Protein AF-A0A6A5UU86-F1 (afdb_monomer_lite)

Foldseek 3Di:
DLVVVVVVLPDLCLQALLVLLVLLPALWDWDDDPPDIDTLLVVLVVVVVCCVVCVVPLLSVLSNLLSSLSSNCSNVQDPDDCPPVNDQASQQEALLQLLQSRLLGDDPDNLSSRASCPNHHNDDCVPLPQHDDPVDQPFVNLVSVLCSLAHVPWDWGGDSVFPKIKIKFFKDWFWWWADKAPDPVPSQKIKTKTWGADLPDDPDPDGIWIWIFIFHRGSQHDDGGWIWMHTPRGPAIWTWDDDPPAIETNGGRTDGPDFTQTPVGGHHPVVVVVSHPDRDDIHTYMHHNPPSDDDDDDDD

InterPro domains:
  IPR052895 Heterokaryon Regulation/Transcriptional Modulator [PTHR24148] (4-256)

Secondary structure (DSSP, 8-state):
-HHHHHHHHTSGGGGBTTHHHHHHH-SS-EEEETTEEEEHHHHHHHHHHTHHHHTT-HHHHHHHHHHHHHHHGGGGS-S----TT-------B-HHHHHHHHTTSB-SSTTHHHHHHHTTB-S-GGGSS-S--TTS-HHHHHHHHHHHHS-TTSEEEE-TT-SEEEEEEEEEEEEEEEEEE--TTSTTEEEEEEEE---TT-SS---SEEEEEEEE--SSPP-TTPEEEEETT-SS-EEEEEETTEEEEEESSPPPSS-EEETTEEE-HHHHHHH-----EEEEEEEESS----------

Sequence (300 aa):
TQQAFLALLQRPWFRRIWILQEVAAARHVLIMCASKQIDGYVFCLGVDSLKNFYGARTDLQGMIRSVTYLIREAIFRPGYSMGSSGRSSLDICPLGELMDMYHAHEATKRHDKVYALLGMSSDDLSKAGLLPDYGVPWEELLQRLTKYLLSEEISVETWDDKEIAVIKSKGVILGKVSSVQSDMALDDRQGVDVIFTNIPGHPGDMGEWGAHWTLQVSAKSIRDGDIICLLQGASKPTIIRLSEDYFVIIMIGATTLEDMKTGSGYTKWSKVLQSVQSFTRDFILVWDWENPLEKWQSPG

Radius of gyration: 19.78 Å; chains: 1; bounding box: 54×49×60 Å

pLDDT: mean 83.31, std 15.32, range [25.75, 98.0]

Organism: NCBI:txid1447943

Structure (mmCIF, N/CA/C/O backbone):
data_AF-A0A6A5UU86-F1
#
_entry.id   AF-A0A6A5UU86-F1
#
loop_
_atom_site.group_PDB
_atom_site.id
_atom_site.type_symbol
_atom_site.label_atom_id
_atom_site.label_alt_id
_atom_site.label_comp_id
_atom_site.label_asym_id
_atom_site.label_entity_id
_atom_site.label_seq_id
_atom_site.pdbx_PDB_ins_code
_atom_site.Cartn_x
_atom_site.Cartn_y
_atom_site.Cartn_z
_atom_site.occupancy
_atom_site.B_iso_or_equiv
_atom_site.auth_seq_id
_atom_site.auth_comp_id
_atom_site.auth_asym_id
_atom_site.auth_atom_id
_atom_site.pdbx_PDB_model_num
ATOM 1 N N . THR A 1 1 ? 7.721 12.893 -28.504 1.00 70.62 1 THR A N 1
ATOM 2 C CA . THR A 1 1 ? 8.649 12.447 -27.435 1.00 70.62 1 THR A CA 1
ATOM 3 C C . THR A 1 1 ? 7.901 12.047 -26.172 1.00 70.62 1 THR A C 1
ATOM 5 O O . THR A 1 1 ? 8.041 10.906 -25.758 1.00 70.62 1 THR A O 1
ATOM 8 N N . GLN A 1 2 ? 7.033 12.897 -25.617 1.00 76.06 2 GLN A N 1
ATOM 9 C CA . GLN A 1 2 ? 6.232 12.588 -24.415 1.00 76.06 2 GLN A CA 1
ATOM 10 C C . GLN A 1 2 ? 5.307 11.371 -24.577 1.00 76.06 2 GLN A C 1
ATOM 12 O O . GLN A 1 2 ? 5.251 10.511 -23.707 1.00 76.06 2 GLN A O 1
ATOM 17 N N . GLN A 1 3 ? 4.650 11.234 -25.730 1.00 80.56 3 GLN A N 1
ATOM 18 C CA . GLN A 1 3 ? 3.768 10.096 -26.012 1.00 80.56 3 GLN A CA 1
ATOM 19 C C . GLN A 1 3 ? 4.511 8.747 -26.049 1.00 80.56 3 GLN A C 1
ATOM 21 O O . GLN A 1 3 ? 3.969 7.730 -25.629 1.00 80.56 3 GLN A O 1
ATOM 26 N N . ALA A 1 4 ? 5.776 8.739 -26.485 1.00 84.81 4 ALA A N 1
ATOM 27 C CA . ALA A 1 4 ? 6.614 7.540 -26.463 1.00 84.81 4 ALA A CA 1
ATOM 28 C C . ALA A 1 4 ? 7.034 7.163 -25.033 1.00 84.81 4 ALA A C 1
ATOM 30 O O . ALA A 1 4 ? 7.095 5.983 -24.701 1.00 84.81 4 ALA A O 1
ATOM 31 N N . PHE A 1 5 ? 7.274 8.159 -24.175 1.00 83.25 5 PHE A N 1
ATOM 32 C CA . PHE A 1 5 ? 7.538 7.936 -22.756 1.00 83.25 5 PHE A CA 1
ATOM 33 C C . PHE A 1 5 ? 6.306 7.380 -22.030 1.00 83.25 5 PHE A C 1
ATOM 35 O O . PHE A 1 5 ? 6.408 6.391 -21.315 1.00 83.25 5 PHE A O 1
ATOM 42 N N . LEU A 1 6 ? 5.118 7.932 -22.296 1.00 83.50 6 LEU A N 1
ATOM 43 C CA . LEU A 1 6 ? 3.857 7.376 -21.794 1.00 83.50 6 LEU A CA 1
ATOM 44 C C . LEU A 1 6 ? 3.658 5.919 -22.233 1.00 83.50 6 LEU A C 1
ATOM 46 O O . LEU A 1 6 ? 3.287 5.079 -21.419 1.00 83.50 6 LEU A O 1
ATOM 50 N N . ALA A 1 7 ? 3.947 5.604 -23.498 1.00 88.19 7 ALA A N 1
ATOM 51 C CA . ALA A 1 7 ? 3.870 4.236 -24.006 1.00 88.19 7 ALA A CA 1
ATOM 52 C C . ALA A 1 7 ? 4.882 3.292 -23.330 1.00 88.19 7 ALA A C 1
ATOM 54 O O . ALA A 1 7 ? 4.599 2.106 -23.173 1.00 88.19 7 ALA A O 1
ATOM 55 N N . LEU A 1 8 ? 6.049 3.799 -22.913 1.00 89.25 8 LEU A N 1
ATOM 56 C CA . LEU A 1 8 ? 7.017 3.040 -22.120 1.00 89.25 8 LEU A CA 1
ATOM 57 C C . LEU A 1 8 ? 6.459 2.722 -20.725 1.00 89.25 8 LEU A C 1
ATOM 59 O O . LEU A 1 8 ? 6.459 1.556 -20.345 1.00 89.25 8 LEU A O 1
ATOM 63 N N . LEU A 1 9 ? 5.935 3.724 -20.008 1.00 87.88 9 LEU A N 1
ATOM 64 C CA . LEU A 1 9 ? 5.354 3.554 -18.665 1.00 87.88 9 LEU A CA 1
ATOM 65 C C . LEU A 1 9 ? 4.123 2.637 -18.651 1.00 87.88 9 LEU A C 1
ATOM 67 O O . LEU A 1 9 ? 3.828 1.995 -17.652 1.00 87.88 9 LEU A O 1
ATOM 71 N N . GLN A 1 10 ? 3.406 2.540 -19.770 1.00 88.06 10 GLN A N 1
ATOM 72 C CA . GLN A 1 10 ? 2.251 1.651 -19.916 1.00 88.06 10 GLN A CA 1
ATOM 73 C C . GLN A 1 10 ? 2.622 0.191 -20.203 1.00 88.06 10 GLN A C 1
ATOM 75 O O . GLN A 1 10 ? 1.728 -0.647 -20.326 1.00 88.06 10 GLN A O 1
ATOM 80 N N . ARG A 1 11 ? 3.911 -0.140 -20.340 1.00 90.75 11 ARG A N 1
ATOM 81 C CA . ARG A 1 11 ? 4.316 -1.523 -20.595 1.00 90.75 11 ARG A CA 1
ATOM 82 C C . ARG A 1 11 ? 3.977 -2.425 -19.404 1.00 90.75 11 ARG A C 1
ATOM 84 O O . ARG A 1 11 ? 4.167 -2.003 -18.265 1.00 90.75 11 ARG A O 1
ATOM 91 N N . PRO A 1 12 ? 3.615 -3.700 -19.652 1.00 91.44 12 PRO A N 1
ATOM 92 C CA . PRO A 1 12 ? 3.284 -4.655 -18.593 1.00 91.44 12 PRO A CA 1
ATOM 93 C C . PRO A 1 12 ? 4.366 -4.815 -17.524 1.00 91.44 12 PRO A C 1
ATOM 95 O O . PRO A 1 12 ? 4.050 -5.151 -16.392 1.00 91.44 12 PRO A O 1
ATOM 98 N N . TRP A 1 13 ? 5.638 -4.563 -17.859 1.00 92.31 13 TRP A N 1
ATOM 99 C CA . TRP A 1 13 ? 6.734 -4.634 -16.893 1.00 92.31 13 TRP A CA 1
ATOM 100 C C . TRP A 1 13 ? 6.455 -3.789 -15.643 1.00 92.31 13 TRP A C 1
ATOM 102 O O . TRP A 1 13 ? 6.545 -4.327 -14.552 1.00 92.31 13 TRP A O 1
ATOM 112 N N . PHE A 1 14 ? 5.990 -2.541 -15.787 1.00 90.88 14 PHE A N 1
ATOM 113 C CA . PHE A 1 14 ? 5.697 -1.653 -14.650 1.00 90.88 14 PHE A CA 1
ATOM 114 C C . PHE A 1 14 ? 4.507 -2.095 -13.794 1.00 90.88 14 PHE A C 1
ATOM 116 O O . PHE A 1 14 ? 4.298 -1.546 -12.721 1.00 90.88 14 PHE A O 1
ATOM 123 N N . ARG A 1 15 ? 3.707 -3.054 -14.270 1.00 90.94 15 ARG A N 1
ATOM 124 C CA . ARG A 1 15 ? 2.475 -3.471 -13.599 1.00 90.94 15 ARG A CA 1
ATOM 125 C C . ARG A 1 15 ? 2.617 -4.767 -12.831 1.00 90.94 15 ARG A C 1
ATOM 127 O O . ARG A 1 15 ? 1.749 -5.076 -12.033 1.00 90.94 15 ARG A O 1
ATOM 134 N N . ARG A 1 16 ? 3.650 -5.564 -13.092 1.00 93.19 16 ARG A N 1
ATOM 135 C CA . ARG A 1 16 ? 3.744 -6.932 -12.570 1.00 93.19 16 ARG A CA 1
ATOM 136 C C . ARG A 1 16 ? 4.228 -6.935 -11.126 1.00 93.19 16 ARG A C 1
ATOM 138 O O . ARG A 1 16 ? 5.308 -6.435 -10.847 1.00 93.19 16 ARG A O 1
ATOM 145 N N . ILE A 1 17 ? 3.505 -7.606 -10.234 1.00 94.88 17 ILE A N 1
ATOM 146 C CA . ILE A 1 17 ? 3.900 -7.714 -8.818 1.00 94.88 17 ILE A CA 1
ATOM 147 C C . ILE A 1 17 ? 5.301 -8.338 -8.653 1.00 94.88 17 ILE A C 1
ATOM 149 O O . ILE A 1 17 ? 6.100 -7.897 -7.833 1.00 94.88 17 ILE A O 1
ATOM 153 N N . TRP A 1 18 ? 5.652 -9.317 -9.496 1.00 93.69 18 TRP A N 1
ATOM 154 C CA . TRP A 1 18 ? 6.933 -10.024 -9.409 1.00 93.69 18 TRP A CA 1
ATOM 155 C C . TRP A 1 18 ? 8.151 -9.158 -9.733 1.00 93.69 18 TRP A C 1
ATOM 157 O O . TRP A 1 18 ? 9.234 -9.454 -9.231 1.00 93.69 18 TRP A O 1
ATOM 167 N N . ILE A 1 19 ? 7.997 -8.069 -10.501 1.00 92.75 19 ILE A N 1
ATOM 168 C CA . ILE A 1 19 ? 9.153 -7.203 -10.773 1.00 92.75 19 ILE A CA 1
ATOM 169 C C . ILE A 1 19 ? 9.597 -6.442 -9.526 1.00 92.75 19 ILE A C 1
ATOM 171 O O . ILE A 1 19 ? 10.733 -5.984 -9.467 1.00 92.75 19 ILE A O 1
ATOM 175 N N . LEU A 1 20 ? 8.737 -6.329 -8.509 1.00 94.00 20 LEU A N 1
ATOM 176 C CA . LEU A 1 20 ? 9.030 -5.551 -7.313 1.00 94.00 20 LEU A CA 1
ATOM 177 C C . LEU A 1 20 ? 10.189 -6.173 -6.541 1.00 94.00 20 LEU A C 1
ATOM 179 O O . LEU A 1 20 ? 11.090 -5.450 -6.140 1.00 94.00 20 LEU A O 1
ATOM 183 N N . GLN A 1 21 ? 10.237 -7.504 -6.427 1.00 91.75 21 GLN A N 1
ATOM 184 C CA . GLN A 1 21 ? 11.366 -8.199 -5.803 1.00 91.75 21 GLN A CA 1
ATOM 185 C C . GLN A 1 21 ? 12.653 -8.055 -6.614 1.00 91.75 21 GLN A C 1
ATOM 187 O O . GLN A 1 21 ? 13.717 -7.845 -6.036 1.00 91.75 21 GLN A O 1
ATOM 192 N N . GLU A 1 22 ? 12.564 -8.145 -7.945 1.00 91.12 22 GLU A N 1
ATOM 193 C CA . GLU A 1 22 ? 13.720 -7.985 -8.834 1.00 91.12 22 GLU A CA 1
ATOM 194 C C . GLU A 1 22 ? 14.342 -6.596 -8.657 1.00 91.12 22 GLU A C 1
ATOM 196 O O . GLU A 1 22 ? 15.550 -6.464 -8.449 1.00 91.12 22 GLU A O 1
ATOM 201 N N . VAL A 1 23 ? 13.500 -5.560 -8.676 1.00 92.69 23 VAL A N 1
ATOM 202 C CA . VAL A 1 23 ? 13.930 -4.178 -8.476 1.00 92.69 23 VAL A CA 1
ATOM 203 C C . VAL A 1 23 ? 14.389 -3.965 -7.041 1.00 92.69 23 VAL A C 1
ATOM 205 O O . VAL A 1 23 ? 15.410 -3.316 -6.862 1.00 92.69 23 VAL A O 1
ATOM 208 N N . ALA A 1 24 ? 13.707 -4.520 -6.034 1.00 91.00 24 ALA A N 1
ATOM 209 C CA . ALA A 1 24 ? 14.040 -4.372 -4.616 1.00 91.00 24 ALA A CA 1
ATOM 210 C C . ALA A 1 24 ? 15.349 -5.066 -4.211 1.00 91.00 24 ALA A C 1
ATOM 212 O O . ALA A 1 24 ? 16.040 -4.604 -3.309 1.00 91.00 24 ALA A O 1
ATOM 213 N N . ALA A 1 25 ? 15.719 -6.160 -4.875 1.00 89.44 25 ALA A N 1
ATOM 214 C CA . ALA A 1 25 ? 16.983 -6.849 -4.631 1.00 89.44 25 ALA A CA 1
ATOM 215 C C . ALA A 1 25 ? 18.166 -6.202 -5.375 1.00 89.44 25 ALA A C 1
ATOM 217 O O . ALA A 1 25 ? 19.325 -6.393 -4.998 1.00 89.44 25 ALA A O 1
ATOM 218 N N . ALA A 1 26 ? 17.902 -5.445 -6.444 1.00 90.88 26 ALA A N 1
ATOM 219 C CA . ALA A 1 26 ? 18.944 -4.856 -7.274 1.00 90.88 26 ALA A CA 1
ATOM 220 C C . ALA A 1 26 ? 19.686 -3.721 -6.552 1.00 90.88 26 ALA A C 1
ATOM 222 O O . ALA A 1 26 ? 19.085 -2.865 -5.917 1.00 90.88 26 ALA A O 1
ATOM 223 N N . ARG A 1 27 ? 21.010 -3.656 -6.701 1.00 89.19 27 ARG A N 1
ATOM 224 C CA . ARG A 1 27 ? 21.824 -2.513 -6.226 1.00 89.19 27 ARG A CA 1
ATOM 225 C C . ARG A 1 27 ? 22.060 -1.457 -7.301 1.00 89.19 27 ARG A C 1
ATOM 227 O O . ARG A 1 27 ? 22.492 -0.345 -7.028 1.00 89.19 27 ARG A O 1
ATOM 234 N N . HIS A 1 28 ? 21.810 -1.836 -8.547 1.00 90.94 28 HIS A N 1
ATOM 235 C CA . HIS A 1 28 ? 21.896 -0.968 -9.705 1.00 90.94 28 HIS A CA 1
ATOM 236 C C . HIS A 1 28 ? 20.805 -1.383 -10.681 1.00 90.94 28 HIS A C 1
ATOM 238 O O . HIS A 1 28 ? 20.686 -2.563 -11.010 1.00 90.94 28 HIS A O 1
ATOM 244 N N . VAL A 1 29 ? 19.988 -0.421 -11.099 1.00 93.69 29 VAL A N 1
ATOM 245 C CA . VAL A 1 29 ? 18.870 -0.651 -12.013 1.00 93.69 29 VAL A CA 1
ATOM 246 C C . VAL A 1 29 ? 19.176 0.053 -13.325 1.00 93.69 29 VAL A C 1
ATOM 248 O O . VAL A 1 29 ? 19.472 1.246 -13.346 1.00 93.69 29 VAL A O 1
ATOM 251 N N . LEU A 1 30 ? 19.072 -0.683 -14.428 1.00 94.31 30 LEU A N 1
ATOM 252 C CA . LEU A 1 30 ? 19.171 -0.152 -15.782 1.00 94.31 30 LEU A CA 1
ATOM 253 C C . LEU A 1 30 ? 17.832 -0.337 -16.486 1.00 94.31 30 LEU A C 1
ATOM 255 O O . LEU A 1 30 ? 17.333 -1.456 -16.604 1.00 94.31 30 LEU A O 1
ATOM 259 N N . ILE A 1 31 ? 17.267 0.755 -16.992 1.00 92.94 31 ILE A N 1
ATOM 260 C CA . ILE A 1 31 ? 16.052 0.702 -17.801 1.00 92.94 31 ILE A CA 1
ATOM 261 C C . ILE A 1 31 ? 16.457 0.551 -19.263 1.00 92.94 31 ILE A C 1
ATOM 263 O O . ILE A 1 31 ? 17.102 1.423 -19.851 1.00 92.94 31 ILE A O 1
ATOM 267 N N . MET A 1 32 ? 16.061 -0.574 -19.851 1.00 92.06 32 MET A N 1
ATOM 268 C CA . MET A 1 32 ? 16.380 -0.946 -21.225 1.00 92.06 32 MET A CA 1
ATOM 269 C C . MET A 1 32 ? 15.127 -0.880 -22.100 1.00 92.06 32 MET A C 1
ATOM 271 O O . MET A 1 32 ? 14.086 -1.446 -21.766 1.00 92.06 32 MET A O 1
ATOM 275 N N . CYS A 1 33 ? 15.227 -0.240 -23.264 1.00 89.56 33 CYS A N 1
ATOM 276 C CA . CYS A 1 33 ? 14.196 -0.289 -24.297 1.00 89.56 33 CYS A CA 1
ATOM 277 C C . CYS A 1 33 ? 14.856 -0.467 -25.668 1.00 89.56 33 CYS A C 1
ATOM 279 O O . CYS A 1 33 ? 15.444 0.467 -26.219 1.00 89.56 33 CYS A O 1
ATOM 281 N N . ALA A 1 34 ? 14.760 -1.683 -26.215 1.00 88.44 34 ALA A N 1
ATOM 282 C CA . ALA A 1 34 ? 15.495 -2.097 -27.411 1.00 88.44 34 ALA A CA 1
ATOM 283 C C . ALA A 1 34 ? 17.011 -1.847 -27.253 1.00 88.44 34 ALA A C 1
ATOM 285 O O . ALA A 1 34 ? 17.614 -2.361 -26.318 1.00 88.44 34 ALA A O 1
ATOM 286 N N . SER A 1 35 ? 17.630 -1.061 -28.138 1.00 91.50 35 SER A N 1
ATOM 287 C CA . SER A 1 35 ? 19.068 -0.746 -28.101 1.00 91.50 35 SER A CA 1
ATOM 288 C C . SER A 1 35 ? 19.434 0.436 -27.196 1.00 91.50 35 SER A C 1
ATOM 290 O O . SER A 1 35 ? 20.586 0.872 -27.190 1.00 91.50 35 SER A O 1
ATOM 292 N N . LYS A 1 36 ? 18.466 1.010 -26.473 1.00 91.75 36 LYS A N 1
ATOM 293 C CA . LYS A 1 36 ? 18.675 2.163 -25.593 1.00 91.75 36 LYS A CA 1
ATOM 294 C C . LYS A 1 36 ? 18.678 1.729 -24.135 1.00 91.75 36 LYS A C 1
ATOM 296 O O . LYS A 1 36 ? 17.861 0.904 -23.734 1.00 91.75 36 LYS A O 1
ATOM 301 N N . GLN A 1 37 ? 19.570 2.346 -23.369 1.00 94.44 37 GLN A N 1
ATOM 302 C CA . GLN A 1 37 ? 19.732 2.133 -21.939 1.00 94.44 37 GLN A CA 1
ATOM 303 C C . GLN A 1 37 ? 19.783 3.471 -21.215 1.00 94.44 37 GLN A C 1
ATOM 305 O O . GLN A 1 37 ? 20.341 4.438 -21.741 1.00 94.44 37 GLN A O 1
ATOM 310 N N . ILE A 1 38 ? 19.216 3.518 -20.018 1.00 94.56 38 ILE A N 1
ATOM 311 C CA . ILE A 1 38 ? 19.302 4.665 -19.122 1.00 94.56 38 ILE A CA 1
ATOM 312 C C . ILE A 1 38 ? 19.450 4.163 -17.687 1.00 94.56 38 ILE A C 1
ATOM 314 O O . ILE A 1 38 ? 18.886 3.131 -17.318 1.00 94.56 38 ILE A O 1
ATOM 318 N N . ASP A 1 39 ? 20.239 4.882 -16.896 1.00 94.56 39 ASP A N 1
ATOM 319 C CA . ASP A 1 39 ? 20.361 4.627 -15.466 1.00 94.56 39 ASP A CA 1
ATOM 320 C C . ASP A 1 39 ? 19.007 4.811 -14.765 1.00 94.56 39 ASP A C 1
ATOM 322 O O . ASP A 1 39 ? 18.251 5.729 -15.096 1.00 94.56 39 ASP A O 1
ATOM 326 N N . GLY A 1 40 ? 18.691 3.925 -13.821 1.00 92.94 40 GLY A N 1
ATOM 327 C CA . GLY A 1 40 ? 17.412 3.915 -13.120 1.00 92.94 40 GLY A CA 1
ATOM 328 C C . GLY A 1 40 ? 17.128 5.219 -12.381 1.00 92.94 40 GLY A C 1
ATOM 329 O O . GLY A 1 40 ? 16.017 5.734 -12.473 1.00 92.94 40 GLY A O 1
ATOM 330 N N . TYR A 1 41 ? 18.128 5.816 -11.729 1.00 90.62 41 TYR A N 1
ATOM 331 C CA . TYR A 1 41 ? 17.936 7.081 -11.023 1.00 90.62 41 TYR A CA 1
ATOM 332 C C . TYR A 1 41 ? 17.633 8.219 -12.006 1.00 90.62 41 TYR A C 1
ATOM 334 O O . TYR A 1 41 ? 16.696 8.9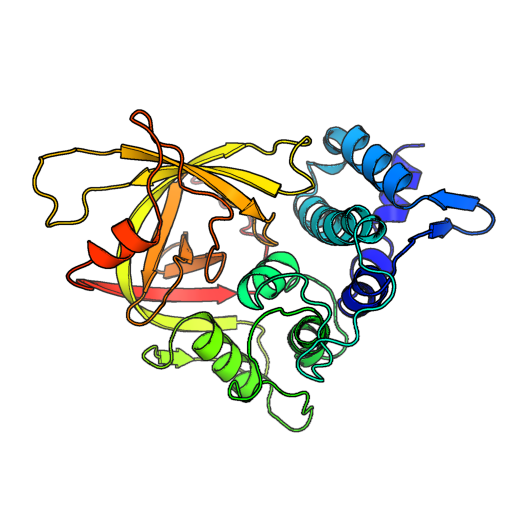94 -11.811 1.00 90.62 41 TYR A O 1
ATOM 342 N N . VAL A 1 42 ? 18.365 8.275 -13.124 1.00 91.69 42 VAL A N 1
ATOM 343 C CA . VAL A 1 42 ? 18.122 9.258 -14.196 1.00 91.69 42 VAL A CA 1
ATOM 344 C C . VAL A 1 42 ? 16.739 9.062 -14.826 1.00 91.69 42 VAL A C 1
ATOM 346 O O . VAL A 1 42 ? 16.053 10.040 -15.129 1.00 91.69 42 VAL A O 1
ATOM 349 N N . PHE A 1 43 ? 16.299 7.814 -14.998 1.00 91.69 43 PHE A N 1
ATOM 350 C CA . PHE A 1 43 ? 14.943 7.506 -15.441 1.00 91.69 43 PHE A CA 1
ATOM 351 C C . PHE A 1 43 ? 13.893 8.078 -14.480 1.00 91.69 43 PHE A C 1
ATOM 353 O O . PHE A 1 43 ? 12.969 8.750 -14.942 1.00 91.69 43 PHE A O 1
ATOM 360 N N . CYS A 1 44 ? 14.063 7.889 -13.168 1.00 90.06 44 CYS A N 1
ATOM 361 C CA . CYS A 1 44 ? 13.153 8.426 -12.157 1.00 90.06 44 CYS A CA 1
ATOM 362 C C . CYS A 1 44 ? 13.077 9.966 -12.193 1.00 90.06 44 CYS A C 1
ATOM 364 O O . CYS A 1 44 ? 11.980 10.519 -12.196 1.00 90.06 44 CYS A O 1
ATOM 366 N N . LEU A 1 45 ? 14.203 10.675 -12.356 1.00 88.00 45 LEU A N 1
ATOM 367 C CA . LEU A 1 45 ? 14.194 12.140 -12.543 1.00 88.00 45 LEU A CA 1
ATOM 368 C C . LEU A 1 45 ? 13.389 12.576 -13.785 1.00 88.00 45 LEU A C 1
ATOM 370 O O . LEU A 1 45 ? 12.710 13.610 -13.790 1.00 88.00 45 LEU A O 1
ATOM 374 N N . GLY A 1 46 ? 13.452 11.781 -14.858 1.00 88.25 46 GLY A N 1
ATOM 375 C CA . GLY A 1 46 ? 12.649 11.991 -16.062 1.00 88.25 46 GLY A CA 1
ATOM 376 C C . GLY A 1 46 ? 11.150 11.775 -15.827 1.00 88.25 46 GLY A C 1
ATOM 377 O O . GLY A 1 46 ? 10.335 12.550 -16.335 1.00 88.25 46 GLY A O 1
ATOM 378 N N . VAL A 1 47 ? 10.786 10.758 -15.035 1.00 86.50 47 VAL A N 1
ATOM 379 C CA . VAL A 1 47 ? 9.401 10.498 -14.602 1.00 86.50 47 VAL A CA 1
ATOM 380 C C . VAL A 1 47 ? 8.842 11.691 -13.822 1.00 86.50 47 VAL A C 1
ATOM 382 O O . VAL A 1 47 ? 7.729 12.131 -14.119 1.00 86.50 47 VAL A O 1
ATOM 385 N N . ASP A 1 48 ? 9.599 12.265 -12.887 1.00 82.19 48 ASP A N 1
ATOM 386 C CA . ASP A 1 48 ? 9.145 13.421 -12.095 1.00 82.19 48 ASP A CA 1
ATOM 387 C C . ASP A 1 48 ? 8.877 14.641 -12.974 1.00 82.19 48 ASP A C 1
ATOM 389 O O . ASP A 1 48 ? 7.829 15.285 -12.887 1.00 82.19 48 ASP A O 1
ATOM 393 N N . SER A 1 49 ? 9.805 14.917 -13.894 1.00 83.00 49 SER A N 1
ATOM 394 C CA . SER A 1 49 ? 9.732 16.055 -14.816 1.00 83.00 49 SER A CA 1
ATOM 395 C C . SER A 1 49 ? 8.497 16.007 -15.725 1.00 83.00 49 SER A C 1
ATOM 397 O O . SER A 1 49 ? 8.058 17.031 -16.249 1.00 83.00 49 SER A O 1
ATOM 399 N N . LEU A 1 50 ? 7.918 14.819 -15.922 1.00 79.62 50 LEU A N 1
ATOM 400 C CA . LEU A 1 50 ? 6.753 14.593 -16.776 1.00 79.62 50 LEU A CA 1
ATOM 401 C C . LEU A 1 50 ? 5.451 14.393 -15.994 1.00 79.62 50 LEU A C 1
ATOM 403 O O . LEU A 1 50 ? 4.420 14.132 -16.615 1.00 79.62 50 LEU A O 1
ATOM 407 N N . LYS A 1 51 ? 5.450 14.569 -14.667 1.00 75.56 51 LYS A N 1
ATOM 408 C CA . LYS A 1 51 ? 4.272 14.370 -13.807 1.00 75.56 51 LYS A CA 1
ATOM 409 C C . LYS A 1 51 ? 3.030 15.109 -14.294 1.00 75.56 51 LYS A C 1
ATOM 411 O O . LYS A 1 51 ? 1.957 14.519 -14.363 1.00 75.56 51 LYS A O 1
ATOM 416 N N . ASN A 1 52 ? 3.172 16.362 -14.722 1.00 73.69 52 ASN A N 1
ATOM 417 C CA . ASN A 1 52 ? 2.044 17.157 -15.221 1.00 73.69 52 ASN A CA 1
ATOM 418 C C . ASN A 1 52 ? 1.414 16.578 -16.505 1.00 73.69 52 ASN A C 1
ATOM 420 O O . ASN A 1 52 ? 0.260 16.869 -16.800 1.00 73.69 52 ASN A O 1
ATOM 424 N N . PHE A 1 53 ? 2.140 15.739 -17.254 1.00 72.44 53 PHE A N 1
ATOM 425 C CA . PHE A 1 53 ? 1.656 15.114 -18.489 1.00 72.44 53 PHE A CA 1
ATOM 426 C C . PHE A 1 53 ? 0.894 13.806 -18.259 1.00 72.44 53 PHE A C 1
ATOM 428 O O . PHE A 1 53 ? 0.001 13.494 -19.044 1.00 72.44 53 PHE A O 1
ATOM 435 N N . TYR A 1 54 ? 1.221 13.040 -17.214 1.00 67.94 54 TYR A N 1
ATOM 436 C CA . TYR A 1 54 ? 0.493 11.810 -16.868 1.00 67.94 54 TYR A CA 1
ATOM 437 C C . TYR A 1 54 ? -0.367 11.933 -15.609 1.00 67.94 54 TYR A C 1
ATOM 439 O O . TYR A 1 54 ? -1.085 10.995 -15.294 1.00 67.94 54 TYR A O 1
ATOM 447 N N . GLY A 1 55 ? -0.359 13.073 -14.916 1.00 63.75 55 GLY A N 1
ATOM 448 C CA . GLY A 1 55 ? -1.100 13.275 -13.666 1.00 63.75 55 GLY A CA 1
ATOM 449 C C . GLY A 1 55 ? -2.622 13.159 -13.796 1.00 63.75 55 GLY A C 1
ATOM 450 O O . GLY A 1 55 ? -3.295 12.870 -12.815 1.00 63.75 55 GLY A O 1
ATOM 451 N N . ALA A 1 56 ? -3.179 13.298 -15.006 1.00 65.12 56 ALA A N 1
ATOM 452 C CA . ALA A 1 56 ? -4.592 13.000 -15.268 1.00 65.12 56 ALA A CA 1
ATOM 453 C C . ALA A 1 56 ? -4.926 11.494 -15.156 1.00 65.12 56 ALA A C 1
ATOM 455 O O . ALA A 1 56 ? -6.094 11.121 -15.085 1.00 65.12 56 ALA A O 1
ATOM 456 N N . ARG A 1 57 ? -3.905 10.627 -15.159 1.00 71.56 57 ARG A N 1
ATOM 457 C CA . ARG A 1 57 ? -3.981 9.167 -15.021 1.00 71.56 57 ARG A CA 1
ATOM 458 C C . ARG A 1 57 ? -3.481 8.782 -13.630 1.00 71.56 57 ARG A C 1
ATOM 460 O O . ARG A 1 57 ? -2.336 8.364 -13.459 1.00 71.56 57 ARG A O 1
ATOM 467 N N . THR A 1 58 ? -4.335 8.982 -12.632 1.00 67.94 58 THR A N 1
ATOM 468 C CA . THR A 1 58 ? -4.031 8.706 -11.218 1.00 67.94 58 THR A CA 1
ATOM 469 C C . THR A 1 58 ? -3.652 7.241 -10.974 1.00 67.94 58 THR A C 1
ATOM 471 O O . THR A 1 58 ? -2.775 6.972 -10.156 1.00 67.94 58 THR A O 1
ATOM 474 N N . ASP A 1 59 ? -4.228 6.317 -11.753 1.00 68.06 59 ASP A N 1
ATOM 475 C CA . ASP A 1 59 ? -3.899 4.886 -11.792 1.00 68.06 59 ASP A CA 1
ATOM 476 C C . ASP A 1 59 ? -2.425 4.639 -12.137 1.00 68.06 59 ASP A C 1
ATOM 478 O O . ASP A 1 59 ? -1.697 3.944 -11.428 1.00 68.06 59 ASP A O 1
ATOM 482 N N . LEU A 1 60 ? -1.968 5.260 -13.225 1.00 75.50 60 LEU A N 1
ATOM 483 C CA . LEU A 1 60 ? -0.604 5.116 -13.706 1.00 75.50 60 LEU A CA 1
ATOM 484 C C . LEU A 1 60 ? 0.368 5.839 -12.775 1.00 75.50 60 LEU A C 1
ATOM 486 O O . LEU A 1 60 ? 1.476 5.368 -12.554 1.00 75.50 60 LEU A O 1
ATOM 490 N N . GLN A 1 61 ? -0.040 6.974 -12.211 1.00 77.00 61 GLN A N 1
ATOM 491 C CA . GLN A 1 61 ? 0.806 7.754 -11.321 1.00 77.00 61 GLN A CA 1
ATOM 492 C C . GLN A 1 61 ? 1.171 6.991 -10.041 1.00 77.00 61 GLN A C 1
ATOM 494 O O . GLN A 1 61 ? 2.345 6.989 -9.681 1.00 77.00 61 GLN A O 1
ATOM 499 N N . GLY A 1 62 ? 0.204 6.357 -9.366 1.00 76.31 62 GLY A N 1
ATOM 500 C CA . GLY A 1 62 ? 0.467 5.577 -8.150 1.00 76.31 62 GLY A CA 1
ATOM 501 C C . GLY A 1 62 ? 1.398 4.395 -8.422 1.00 76.31 62 GLY A C 1
ATOM 502 O O . GLY A 1 62 ? 2.436 4.260 -7.782 1.00 76.31 62 GLY A O 1
ATOM 503 N N . MET A 1 63 ? 1.081 3.617 -9.459 1.00 82.00 63 MET A N 1
ATOM 504 C CA . MET A 1 63 ? 1.863 2.450 -9.877 1.00 82.00 63 MET A CA 1
ATOM 505 C C . MET A 1 63 ? 3.296 2.799 -10.300 1.00 82.00 63 MET A C 1
ATOM 507 O O . MET A 1 63 ? 4.245 2.105 -9.949 1.00 82.00 63 MET A O 1
ATOM 511 N N . ILE A 1 64 ? 3.490 3.883 -11.057 1.00 84.75 64 ILE A N 1
ATOM 512 C CA . ILE A 1 64 ? 4.841 4.289 -11.455 1.00 84.75 64 ILE A CA 1
ATOM 513 C C . ILE A 1 64 ? 5.633 4.784 -10.246 1.00 84.75 64 ILE A C 1
ATOM 515 O O . ILE A 1 64 ? 6.790 4.400 -10.109 1.00 84.75 64 ILE A O 1
ATOM 519 N N . ARG A 1 65 ? 5.013 5.565 -9.354 1.00 83.31 65 ARG A N 1
ATOM 520 C CA . ARG A 1 65 ? 5.666 6.068 -8.136 1.00 83.31 65 ARG A CA 1
ATOM 521 C C . ARG A 1 65 ? 6.132 4.954 -7.210 1.00 83.31 65 ARG A C 1
ATOM 523 O O . ARG A 1 65 ? 7.244 5.005 -6.698 1.00 83.31 65 ARG A O 1
ATOM 530 N N . SER A 1 66 ? 5.314 3.920 -7.035 1.00 85.56 66 SER A N 1
ATOM 531 C CA . SER A 1 66 ? 5.688 2.779 -6.203 1.00 85.56 66 SER A CA 1
ATOM 532 C C . SER A 1 66 ? 6.892 2.021 -6.786 1.00 85.56 66 SER A C 1
ATOM 534 O O . SER A 1 66 ? 7.757 1.561 -6.048 1.00 85.56 66 SER A O 1
ATOM 536 N N . VAL A 1 67 ? 7.012 1.927 -8.118 1.00 89.69 67 VAL A N 1
ATOM 537 C CA . VAL A 1 67 ? 8.198 1.326 -8.756 1.00 89.69 67 VAL A CA 1
ATOM 538 C C . VAL A 1 67 ? 9.414 2.254 -8.674 1.00 89.69 67 VAL A C 1
ATOM 540 O O . VAL A 1 67 ? 10.515 1.779 -8.394 1.00 89.69 67 VAL A O 1
ATOM 543 N N . THR A 1 68 ? 9.254 3.565 -8.897 1.00 89.56 68 THR A N 1
ATOM 544 C CA . THR A 1 68 ? 10.377 4.516 -8.822 1.00 89.56 68 THR A CA 1
ATOM 545 C C . THR A 1 68 ? 10.962 4.605 -7.420 1.00 89.56 68 THR A C 1
ATOM 547 O O . THR A 1 68 ? 12.186 4.667 -7.319 1.00 89.56 68 THR A O 1
ATOM 550 N N . TYR A 1 69 ? 10.139 4.476 -6.374 1.00 88.88 69 TYR A N 1
ATOM 551 C CA . TYR A 1 69 ? 10.590 4.347 -4.987 1.00 88.88 69 TYR A CA 1
ATOM 552 C C . TYR A 1 69 ? 11.642 3.232 -4.835 1.00 88.88 69 TYR A C 1
ATOM 554 O O . TYR A 1 69 ? 12.763 3.471 -4.386 1.00 88.88 69 TYR A O 1
ATOM 562 N N . LEU A 1 70 ? 11.354 2.018 -5.325 1.00 91.38 70 LEU A N 1
ATOM 563 C CA . LEU A 1 70 ? 12.314 0.907 -5.258 1.00 91.38 70 LEU A CA 1
ATOM 564 C C . LEU A 1 70 ? 13.569 1.147 -6.105 1.00 91.38 70 LEU A C 1
ATOM 566 O O . LEU A 1 70 ? 14.642 0.655 -5.755 1.00 91.38 70 LEU A O 1
ATOM 570 N N . ILE A 1 71 ? 13.454 1.853 -7.231 1.00 92.19 71 ILE A N 1
ATOM 571 C CA . ILE A 1 71 ? 14.600 2.157 -8.096 1.00 92.19 71 ILE A CA 1
ATOM 572 C C . ILE A 1 71 ? 15.541 3.158 -7.419 1.00 92.19 71 ILE A C 1
ATOM 574 O O . ILE A 1 71 ? 16.757 2.976 -7.480 1.00 92.19 71 ILE A O 1
ATOM 578 N N . ARG A 1 72 ? 15.001 4.202 -6.779 1.00 89.25 72 ARG A N 1
ATOM 579 C CA . ARG A 1 72 ? 15.794 5.246 -6.111 1.00 89.25 72 ARG A CA 1
ATOM 580 C C . ARG A 1 72 ? 16.592 4.689 -4.945 1.00 89.25 72 ARG A C 1
ATOM 582 O O . ARG A 1 72 ? 17.783 4.966 -4.843 1.00 89.25 72 ARG A O 1
ATOM 589 N N . GLU A 1 73 ? 15.976 3.808 -4.169 1.00 84.94 73 GLU A N 1
ATOM 590 C CA . GLU A 1 73 ? 16.619 3.195 -3.009 1.00 84.94 73 GLU A CA 1
ATOM 591 C C . GLU A 1 73 ? 17.709 2.175 -3.377 1.00 84.94 73 GLU A C 1
ATOM 593 O O . GLU A 1 73 ? 18.516 1.795 -2.529 1.00 84.94 73 GLU A O 1
ATOM 598 N N . ALA A 1 74 ? 17.796 1.743 -4.642 1.00 86.69 74 ALA A N 1
ATOM 599 C CA . ALA A 1 74 ? 18.750 0.722 -5.074 1.00 86.69 74 ALA A CA 1
ATOM 600 C C . ALA A 1 74 ? 20.213 1.079 -4.757 1.00 86.69 74 ALA A C 1
ATOM 602 O O . ALA A 1 74 ? 20.977 0.212 -4.326 1.00 86.69 74 ALA A O 1
ATOM 603 N N . ILE A 1 75 ? 20.598 2.351 -4.915 1.00 82.12 75 ILE A N 1
ATOM 604 C CA . ILE A 1 75 ? 21.981 2.814 -4.702 1.00 82.12 75 ILE A CA 1
ATOM 605 C C . ILE A 1 75 ? 22.410 2.778 -3.230 1.00 82.12 75 ILE A C 1
ATOM 607 O O . ILE A 1 75 ? 23.606 2.697 -2.946 1.00 82.12 75 ILE A O 1
ATOM 611 N N . PHE A 1 76 ? 21.451 2.817 -2.301 1.00 81.56 76 PHE A N 1
ATOM 612 C CA . PHE A 1 76 ? 21.705 2.805 -0.861 1.00 81.56 76 PHE A CA 1
ATOM 613 C C . PHE A 1 76 ? 21.734 1.387 -0.279 1.00 81.56 76 PHE A C 1
ATOM 615 O O . PHE A 1 76 ? 22.065 1.205 0.894 1.00 81.56 76 PHE A O 1
ATOM 622 N N . ARG A 1 77 ? 21.441 0.360 -1.089 1.00 83.56 77 ARG A N 1
ATOM 623 C CA . ARG A 1 77 ? 21.382 -1.023 -0.611 1.00 83.56 77 ARG A CA 1
ATOM 624 C C . ARG A 1 77 ? 22.772 -1.577 -0.284 1.00 83.56 77 ARG A C 1
ATOM 626 O O . ARG A 1 77 ? 23.696 -1.489 -1.110 1.00 83.56 77 ARG A O 1
ATOM 633 N N . PRO A 1 78 ? 22.932 -2.203 0.897 1.00 75.25 78 PRO A N 1
ATOM 634 C CA . PRO A 1 78 ? 24.209 -2.745 1.336 1.00 75.25 78 PRO A CA 1
ATOM 635 C C . PRO A 1 78 ? 24.695 -3.844 0.385 1.00 75.25 78 PRO A C 1
ATOM 637 O O . PRO A 1 78 ? 23.922 -4.639 -0.144 1.00 75.25 78 PRO A O 1
ATOM 640 N N . GLY A 1 79 ? 26.009 -3.888 0.147 1.00 60.31 79 GLY A N 1
ATOM 641 C CA . GLY A 1 79 ? 26.595 -4.800 -0.838 1.00 60.31 79 GLY A CA 1
ATOM 642 C C . GLY A 1 79 ? 26.694 -6.258 -0.433 1.00 60.31 79 GLY A C 1
ATOM 643 O O . GLY A 1 79 ? 26.811 -7.102 -1.315 1.00 60.31 79 GLY A O 1
ATOM 644 N N . TYR A 1 80 ? 26.613 -6.527 0.868 1.00 52.88 80 TYR A N 1
ATOM 645 C CA . TYR A 1 80 ? 26.570 -7.850 1.472 1.00 52.88 80 TYR A CA 1
ATOM 646 C C . TYR A 1 80 ? 25.866 -7.716 2.823 1.00 52.88 80 TYR A C 1
ATOM 648 O O . TYR A 1 80 ? 26.483 -7.289 3.794 1.00 52.88 80 TYR A O 1
ATOM 656 N N . SER A 1 81 ? 24.590 -8.085 2.891 1.00 47.84 81 SER A N 1
ATOM 657 C CA . SER A 1 81 ? 23.909 -8.305 4.166 1.00 47.84 81 SER A CA 1
ATOM 658 C C . SER A 1 81 ? 23.558 -9.778 4.256 1.00 47.84 81 SER A C 1
ATOM 660 O O . SER A 1 81 ? 22.477 -10.204 3.864 1.00 47.84 81 SER A O 1
ATOM 662 N N . MET A 1 82 ? 24.485 -10.578 4.787 1.00 44.97 82 MET A N 1
ATOM 663 C CA . MET A 1 82 ? 24.049 -11.760 5.517 1.00 44.97 82 MET A CA 1
ATOM 664 C C . MET A 1 82 ? 23.346 -11.188 6.744 1.00 44.97 82 MET A C 1
ATOM 666 O O . MET A 1 82 ? 24.014 -10.657 7.631 1.00 44.97 82 MET A O 1
ATOM 670 N N . GLY A 1 83 ? 22.010 -11.164 6.735 1.00 46.34 83 GLY A N 1
ATOM 671 C CA . GLY A 1 83 ? 21.253 -10.701 7.891 1.00 46.34 83 GLY A CA 1
ATOM 672 C C . GLY A 1 83 ? 21.809 -11.396 9.130 1.00 46.34 83 GLY A C 1
ATOM 673 O O . GLY A 1 83 ? 21.971 -12.619 9.132 1.00 46.34 83 GLY A O 1
ATOM 674 N N . SER A 1 84 ? 22.121 -10.631 10.174 1.00 46.94 84 SER A N 1
ATOM 675 C CA . SER A 1 84 ? 22.625 -11.138 11.460 1.00 46.94 84 SER A CA 1
ATOM 676 C C . SER A 1 84 ? 21.695 -12.182 12.105 1.00 46.94 84 SER A C 1
ATOM 678 O O . SER A 1 84 ? 22.074 -12.841 13.068 1.00 46.94 84 SER A O 1
ATOM 680 N N . SER A 1 85 ? 20.497 -12.362 11.544 1.00 49.28 85 SER A N 1
ATOM 681 C CA . SER A 1 85 ? 19.441 -13.291 11.931 1.00 49.28 85 SER A CA 1
ATOM 682 C C . SER A 1 85 ? 19.280 -14.526 11.024 1.00 49.28 85 SER A C 1
ATOM 684 O O . SER A 1 85 ? 18.377 -15.320 11.269 1.00 49.28 85 SER A O 1
ATOM 686 N N . GLY A 1 86 ? 20.095 -14.714 9.971 1.00 48.34 86 GLY A N 1
ATOM 687 C CA . GLY A 1 86 ? 19.925 -15.834 9.022 1.00 48.34 86 GLY A CA 1
ATOM 688 C C . GLY A 1 86 ? 18.628 -15.761 8.200 1.00 48.34 86 GLY A C 1
ATOM 689 O O . GLY A 1 86 ? 18.148 -16.769 7.686 1.00 48.34 86 GLY A O 1
ATOM 690 N N . ARG A 1 87 ? 18.040 -14.565 8.110 1.00 56.00 87 ARG A N 1
ATOM 691 C CA . ARG A 1 87 ? 16.703 -14.307 7.576 1.00 56.00 87 ARG A CA 1
ATOM 692 C C . ARG A 1 87 ? 16.775 -13.839 6.123 1.00 56.00 87 ARG A C 1
ATOM 694 O O . ARG A 1 87 ? 17.493 -12.892 5.818 1.00 56.00 87 ARG A O 1
ATOM 701 N N . SER A 1 88 ? 16.022 -14.479 5.230 1.00 63.44 88 SER A N 1
ATOM 702 C CA . SER A 1 88 ? 15.921 -14.106 3.810 1.00 63.44 88 SER A CA 1
ATOM 703 C C . SER A 1 88 ? 14.902 -12.974 3.602 1.00 63.44 88 SER A C 1
ATOM 705 O O . SER A 1 88 ? 13.845 -13.201 3.023 1.00 63.44 88 SER A O 1
ATOM 707 N N . SER A 1 89 ? 15.185 -11.776 4.122 1.00 79.31 89 SER A N 1
ATOM 708 C CA . SER A 1 89 ? 14.394 -10.562 3.863 1.00 79.31 89 SER A CA 1
ATOM 709 C C . SER A 1 89 ? 15.283 -9.449 3.304 1.00 79.31 89 SER A C 1
ATOM 711 O O . SER A 1 89 ? 16.451 -9.343 3.677 1.00 79.31 89 SER A O 1
ATOM 713 N N . LEU A 1 90 ? 14.721 -8.636 2.406 1.00 84.19 90 LEU A N 1
ATOM 714 C CA . LEU A 1 90 ? 15.347 -7.432 1.855 1.00 84.19 90 LEU A CA 1
ATOM 715 C C . LEU A 1 90 ? 15.195 -6.200 2.762 1.00 84.19 90 LEU A C 1
ATOM 717 O O . LEU A 1 90 ? 15.808 -5.181 2.462 1.00 84.19 90 LEU A O 1
ATOM 721 N N . ASP A 1 91 ? 14.407 -6.298 3.841 1.00 86.50 91 ASP A N 1
ATOM 722 C CA . ASP A 1 91 ? 14.227 -5.248 4.856 1.00 86.50 91 ASP A CA 1
ATOM 723 C C . ASP A 1 91 ? 13.843 -3.878 4.258 1.00 86.50 91 ASP A C 1
ATOM 725 O O . ASP A 1 91 ? 14.399 -2.845 4.619 1.00 86.50 91 ASP A O 1
ATOM 729 N N . ILE A 1 92 ? 12.910 -3.872 3.292 1.00 87.31 92 ILE A N 1
ATOM 730 C CA . ILE A 1 92 ? 12.497 -2.651 2.579 1.00 87.31 92 ILE A CA 1
ATOM 731 C C . ILE A 1 92 ? 11.602 -1.787 3.474 1.00 87.31 92 ILE A C 1
ATOM 733 O O . ILE A 1 92 ? 11.939 -0.645 3.772 1.00 87.31 92 ILE A O 1
ATOM 737 N N . CYS A 1 93 ? 10.453 -2.323 3.898 1.00 87.56 93 CYS A N 1
ATOM 738 C CA . CYS A 1 93 ? 9.538 -1.689 4.851 1.00 87.56 93 CYS A CA 1
ATOM 739 C C . CYS A 1 93 ? 8.530 -2.721 5.414 1.00 87.56 93 CYS A C 1
ATOM 741 O O . CYS A 1 93 ? 8.506 -3.869 4.953 1.00 87.56 93 CYS A O 1
ATOM 743 N N . PRO A 1 94 ? 7.710 -2.365 6.423 1.00 91.25 94 PRO A N 1
ATOM 744 C CA . PRO A 1 94 ? 6.682 -3.250 6.976 1.00 91.25 94 PRO A CA 1
ATOM 745 C C . PRO A 1 94 ? 5.686 -3.760 5.926 1.00 91.25 94 PRO A C 1
ATOM 747 O O . PRO A 1 94 ? 5.364 -3.066 4.961 1.00 91.25 94 PRO A O 1
ATOM 750 N N . LEU A 1 95 ? 5.127 -4.956 6.135 1.00 93.44 95 LEU A N 1
ATOM 751 C CA . LEU A 1 95 ? 4.223 -5.607 5.181 1.00 93.44 95 LEU A CA 1
ATOM 752 C C . LEU A 1 95 ? 2.983 -4.760 4.878 1.00 93.44 95 LEU A C 1
ATOM 754 O O . LEU A 1 95 ? 2.540 -4.737 3.737 1.00 93.44 95 LEU A O 1
ATOM 758 N N . GLY A 1 96 ? 2.441 -4.046 5.868 1.00 92.25 96 GLY A N 1
ATOM 759 C CA . GLY A 1 96 ? 1.285 -3.163 5.667 1.00 92.25 96 GLY A CA 1
ATOM 760 C C . GLY A 1 96 ? 1.546 -2.047 4.658 1.00 92.25 96 GLY A C 1
ATOM 761 O O . GLY A 1 96 ? 0.712 -1.810 3.789 1.00 92.25 96 GLY A O 1
ATOM 762 N N . GLU A 1 97 ? 2.736 -1.438 4.702 1.00 91.12 97 GLU A N 1
ATOM 763 C CA . GLU A 1 97 ? 3.144 -0.413 3.733 1.00 91.12 97 GLU A CA 1
ATOM 764 C C . GLU A 1 97 ? 3.365 -1.019 2.347 1.00 91.12 97 GLU A C 1
ATOM 766 O O . GLU A 1 97 ? 2.943 -0.445 1.348 1.00 91.12 97 GLU A O 1
ATOM 771 N N . LEU A 1 98 ? 3.976 -2.206 2.270 1.00 93.44 98 LEU A N 1
ATOM 772 C CA . LEU A 1 98 ? 4.117 -2.920 1.001 1.00 93.44 98 LEU A CA 1
ATOM 773 C C . LEU A 1 98 ? 2.751 -3.235 0.383 1.00 93.44 98 LEU A C 1
ATOM 775 O O . LEU A 1 98 ? 2.550 -3.000 -0.805 1.00 93.44 98 LEU A O 1
ATOM 779 N N . MET A 1 99 ? 1.804 -3.743 1.174 1.00 94.06 99 MET A N 1
ATOM 780 C CA . MET A 1 99 ? 0.455 -4.019 0.680 1.00 94.06 99 MET A CA 1
ATOM 781 C C . MET A 1 99 ? -0.201 -2.742 0.177 1.00 94.06 99 MET A C 1
ATOM 783 O O . MET A 1 99 ? -0.689 -2.724 -0.946 1.00 94.06 99 MET A O 1
ATOM 787 N N . ASP A 1 100 ? -0.155 -1.671 0.964 1.00 90.94 100 ASP A N 1
ATOM 788 C CA . ASP A 1 100 ? -0.723 -0.376 0.604 1.00 90.94 100 ASP A CA 1
ATOM 789 C C . ASP A 1 100 ? -0.149 0.202 -0.703 1.00 90.94 100 ASP A C 1
ATOM 791 O O . ASP A 1 100 ? -0.901 0.674 -1.555 1.00 90.94 100 ASP A O 1
ATOM 795 N N . MET A 1 101 ? 1.167 0.107 -0.911 1.00 89.69 101 MET A N 1
ATOM 796 C CA . MET A 1 101 ? 1.821 0.593 -2.130 1.00 89.69 101 MET A CA 1
ATOM 797 C C . MET A 1 101 ? 1.542 -0.294 -3.352 1.00 89.69 101 MET A C 1
ATOM 799 O O . MET A 1 101 ? 1.401 0.209 -4.468 1.00 89.69 101 MET A O 1
ATOM 803 N N . TYR A 1 102 ? 1.495 -1.619 -3.172 1.00 92.25 102 TYR A N 1
ATOM 804 C CA . TYR A 1 102 ? 1.672 -2.559 -4.282 1.00 92.25 102 TYR A CA 1
ATOM 805 C C . TYR A 1 102 ? 0.475 -3.463 -4.591 1.00 92.25 102 TYR A C 1
ATOM 807 O O . TYR A 1 102 ? 0.488 -4.090 -5.650 1.00 92.25 102 TYR A O 1
ATOM 815 N N . HIS A 1 103 ? -0.583 -3.510 -3.772 1.00 91.31 103 HIS A N 1
ATOM 816 C CA . HIS A 1 103 ? -1.719 -4.429 -3.985 1.00 91.31 103 HIS A CA 1
ATOM 817 C C . HIS A 1 103 ? -2.428 -4.272 -5.353 1.00 91.31 103 HIS A C 1
ATOM 819 O O . HIS A 1 103 ? -3.065 -5.206 -5.852 1.00 91.31 103 HIS A O 1
ATOM 825 N N . ALA A 1 104 ? -2.309 -3.098 -5.984 1.00 90.31 104 ALA A N 1
ATOM 826 C CA . ALA A 1 104 ? -2.857 -2.809 -7.311 1.00 90.31 104 ALA A CA 1
ATOM 827 C C . ALA A 1 104 ? -2.013 -3.361 -8.482 1.00 90.31 104 ALA A C 1
ATOM 829 O O . ALA A 1 104 ? -2.419 -3.232 -9.638 1.00 90.31 104 ALA A O 1
ATOM 830 N N . HIS A 1 105 ? -0.852 -3.970 -8.219 1.00 92.12 105 HIS A N 1
ATOM 831 C CA . HIS A 1 105 ? -0.044 -4.606 -9.260 1.00 92.12 105 HIS A CA 1
ATOM 832 C C . HIS A 1 105 ? -0.700 -5.900 -9.755 1.00 92.12 105 HIS A C 1
ATOM 834 O O . HIS A 1 105 ? -1.361 -6.636 -9.023 1.00 92.12 105 HIS A O 1
ATOM 840 N N . GLU A 1 106 ? -0.507 -6.176 -11.038 1.00 92.94 106 GLU A N 1
ATOM 841 C CA . GLU A 1 106 ? -1.053 -7.313 -11.756 1.00 92.94 106 GLU A CA 1
ATOM 842 C C . GLU A 1 106 ? -0.307 -8.604 -11.394 1.00 92.94 106 GLU A C 1
ATOM 844 O O . GLU A 1 106 ? 0.928 -8.662 -11.322 1.00 92.94 106 GLU A O 1
ATOM 849 N N . ALA A 1 107 ? -1.087 -9.668 -11.227 1.00 94.38 107 ALA A N 1
ATOM 850 C CA . ALA A 1 107 ? -0.618 -11.011 -10.948 1.00 94.38 107 ALA A CA 1
ATOM 851 C C . ALA A 1 107 ? -1.463 -12.031 -11.714 1.00 94.38 107 ALA A C 1
ATOM 853 O O . ALA A 1 107 ? -2.665 -11.845 -11.888 1.00 94.38 107 ALA A O 1
ATOM 854 N N . THR A 1 108 ? -0.847 -13.129 -12.158 1.00 92.75 108 THR A N 1
ATOM 855 C CA . THR A 1 108 ? -1.594 -14.235 -12.779 1.00 92.75 108 THR A CA 1
ATOM 856 C C . THR A 1 108 ? -2.344 -15.049 -11.728 1.00 92.75 108 THR A C 1
ATOM 858 O O . THR A 1 108 ? -3.470 -15.473 -11.973 1.00 92.75 108 THR A O 1
ATOM 861 N N . LYS A 1 109 ? -1.734 -15.257 -10.555 1.00 94.94 109 LYS A N 1
ATOM 862 C CA . LYS A 1 109 ? -2.378 -15.853 -9.381 1.00 94.94 109 LYS A CA 1
ATOM 863 C C . LYS A 1 109 ? -2.553 -14.781 -8.311 1.00 94.94 109 LYS A C 1
ATOM 865 O O . LYS A 1 109 ? -1.594 -14.082 -8.005 1.00 94.94 109 LYS A O 1
ATOM 870 N N . ARG A 1 110 ? -3.741 -14.682 -7.706 1.00 94.69 110 ARG A N 1
ATOM 871 C CA . ARG A 1 110 ? -4.038 -13.673 -6.667 1.00 94.69 110 ARG A CA 1
ATOM 872 C C . ARG A 1 110 ? -3.082 -13.756 -5.478 1.00 94.69 110 ARG A C 1
ATOM 874 O O . ARG A 1 110 ? -2.604 -12.730 -5.009 1.00 94.69 110 ARG A O 1
ATOM 881 N N . HIS A 1 111 ? -2.707 -14.973 -5.081 1.00 96.38 111 HIS A N 1
ATOM 882 C CA . HIS A 1 111 ? -1.703 -15.244 -4.047 1.00 96.38 111 HIS A CA 1
ATOM 883 C C . HIS A 1 111 ? -0.387 -14.493 -4.259 1.00 96.38 111 HIS A C 1
ATOM 885 O O . HIS A 1 111 ? 0.215 -14.042 -3.286 1.00 96.38 111 HIS A O 1
ATOM 891 N N . ASP A 1 112 ? 0.039 -14.293 -5.512 1.00 96.31 112 ASP A N 1
ATOM 892 C CA . ASP A 1 112 ? 1.294 -13.599 -5.815 1.00 96.31 112 ASP A CA 1
ATOM 893 C C . ASP A 1 112 ? 1.257 -12.138 -5.356 1.00 96.31 112 ASP A C 1
ATOM 895 O O . ASP A 1 112 ? 2.307 -11.602 -5.012 1.00 96.31 112 ASP A O 1
ATOM 899 N N . LYS A 1 113 ? 0.073 -11.504 -5.282 1.00 94.94 113 LYS A N 1
ATOM 900 C CA . LYS A 1 113 ? -0.071 -10.144 -4.734 1.00 94.94 113 LYS A CA 1
ATOM 901 C C . LYS A 1 113 ? 0.398 -10.050 -3.284 1.00 94.94 113 LYS A C 1
ATOM 903 O O . LYS A 1 113 ? 0.853 -8.996 -2.860 1.00 94.94 113 LYS A O 1
ATOM 908 N N . VAL A 1 114 ? 0.322 -11.157 -2.545 1.00 96.25 114 VAL A N 1
ATOM 909 C CA . VAL A 1 114 ? 0.816 -11.262 -1.170 1.00 96.25 114 VAL A CA 1
ATOM 910 C C . VAL A 1 114 ? 2.241 -11.810 -1.159 1.00 96.25 114 VAL A C 1
ATOM 912 O O . VAL A 1 114 ? 3.149 -11.200 -0.596 1.00 96.25 114 VAL A O 1
ATOM 915 N N . TYR A 1 115 ? 2.461 -12.951 -1.814 1.00 96.00 115 TYR A N 1
ATOM 916 C CA . TYR A 1 115 ? 3.713 -13.705 -1.724 1.00 96.00 115 TYR A CA 1
ATOM 917 C C . TYR A 1 115 ? 4.915 -12.987 -2.336 1.00 96.00 115 TYR A C 1
ATOM 919 O O . TYR A 1 115 ? 6.021 -13.107 -1.805 1.00 96.00 115 TYR A O 1
ATOM 927 N N . ALA A 1 116 ? 4.712 -12.182 -3.381 1.00 95.06 116 ALA A N 1
ATOM 928 C CA . ALA A 1 116 ? 5.781 -11.367 -3.949 1.00 95.06 116 ALA A CA 1
ATOM 929 C C . ALA A 1 116 ? 6.269 -10.273 -2.980 1.00 95.06 116 ALA A C 1
ATOM 931 O O . ALA A 1 116 ? 7.379 -9.776 -3.127 1.00 95.06 116 ALA A O 1
ATOM 932 N N . LEU A 1 117 ? 5.502 -9.909 -1.951 1.00 95.25 117 LEU A N 1
ATOM 933 C CA . LEU A 1 117 ? 5.876 -8.831 -1.030 1.00 95.25 117 LEU A CA 1
ATOM 934 C C . LEU A 1 117 ? 6.520 -9.342 0.267 1.00 95.25 117 LEU A C 1
ATOM 936 O O . LEU A 1 117 ? 7.239 -8.599 0.929 1.00 95.25 117 LEU A O 1
ATOM 940 N N . LEU A 1 118 ? 6.351 -10.622 0.616 1.00 93.88 118 LEU A N 1
ATOM 941 C CA . LEU A 1 118 ? 6.864 -11.175 1.880 1.00 93.88 118 LEU A CA 1
ATOM 942 C C . LEU A 1 118 ? 8.388 -11.080 1.999 1.00 93.88 118 LEU A C 1
ATOM 944 O O . LEU A 1 118 ? 8.900 -10.698 3.047 1.00 93.88 118 LEU A O 1
ATOM 948 N N . GLY A 1 119 ? 9.115 -11.383 0.918 1.00 90.50 119 GLY A N 1
ATOM 949 C CA . GLY A 1 119 ? 10.581 -11.295 0.890 1.00 90.50 119 GLY A CA 1
ATOM 950 C C . GLY A 1 119 ? 11.118 -9.862 0.975 1.00 90.50 119 GLY A C 1
ATOM 951 O O . GLY A 1 119 ? 12.297 -9.667 1.257 1.00 90.50 119 GLY A O 1
ATOM 952 N N . MET A 1 120 ? 10.266 -8.859 0.749 1.00 91.81 120 MET A N 1
ATOM 953 C CA . MET A 1 120 ? 10.607 -7.441 0.879 1.00 91.81 120 MET A CA 1
ATOM 954 C C . MET A 1 120 ? 10.312 -6.894 2.282 1.00 91.81 120 MET A C 1
ATOM 956 O O . MET A 1 120 ? 10.813 -5.828 2.631 1.00 91.81 120 MET A O 1
ATOM 960 N N . SER A 1 121 ? 9.504 -7.599 3.078 1.00 92.19 121 SER A N 1
ATOM 961 C CA . SER A 1 121 ? 8.999 -7.099 4.355 1.00 92.19 121 SER A CA 1
ATOM 962 C C . SER A 1 121 ? 10.048 -7.124 5.463 1.00 92.19 121 SER A C 1
ATOM 964 O O . SER A 1 121 ? 10.730 -8.132 5.660 1.00 92.19 121 SER A O 1
ATOM 966 N N . SER A 1 122 ? 10.121 -6.046 6.241 1.00 90.19 122 SER A N 1
ATOM 967 C CA . SER A 1 122 ? 10.929 -5.979 7.465 1.00 90.19 122 SER A CA 1
ATOM 968 C C . SER A 1 122 ? 10.304 -6.718 8.661 1.00 90.19 122 SER A C 1
ATOM 970 O O . SER A 1 122 ? 11.001 -7.053 9.624 1.00 90.19 122 SER A O 1
ATOM 972 N N . ASP A 1 123 ? 9.006 -7.032 8.611 1.00 89.62 123 ASP A N 1
ATOM 973 C CA . ASP A 1 123 ? 8.275 -7.591 9.752 1.00 89.62 123 ASP A CA 1
ATOM 974 C C . ASP A 1 123 ? 8.704 -9.025 10.097 1.00 89.62 123 ASP A C 1
ATOM 976 O O . ASP A 1 123 ? 9.184 -9.768 9.236 1.00 89.62 123 ASP A O 1
ATOM 980 N N . ASP A 1 124 ? 8.488 -9.472 11.346 1.00 87.56 124 ASP A N 1
ATOM 981 C CA . ASP A 1 124 ? 8.626 -10.890 11.706 1.00 87.56 124 ASP A CA 1
ATOM 982 C C . ASP A 1 124 ? 7.422 -11.745 11.280 1.00 87.56 124 ASP A C 1
ATOM 984 O O . ASP A 1 124 ? 6.452 -11.908 12.017 1.00 87.56 124 ASP A O 1
ATOM 988 N N . LEU A 1 125 ? 7.506 -12.325 10.081 1.00 87.31 125 LEU A N 1
ATOM 989 C CA . LEU A 1 125 ? 6.468 -13.165 9.484 1.00 87.31 125 LEU A CA 1
ATOM 990 C C . LEU A 1 125 ? 6.501 -14.635 9.933 1.00 87.31 125 LEU A C 1
ATOM 992 O O . LEU A 1 125 ? 5.646 -15.412 9.509 1.00 87.31 125 LEU A O 1
ATOM 996 N N . SER A 1 126 ? 7.450 -15.041 10.786 1.00 81.88 126 SER A N 1
ATOM 997 C CA . SER A 1 126 ? 7.631 -16.453 11.176 1.00 81.88 126 SER A CA 1
ATOM 998 C C . SER A 1 126 ? 6.385 -17.080 11.815 1.00 81.88 126 SER A C 1
ATOM 1000 O O . SER A 1 126 ? 6.149 -18.278 11.671 1.00 81.88 126 SER A O 1
ATOM 1002 N N . LYS A 1 127 ? 5.562 -16.264 12.483 1.00 81.38 127 LYS A N 1
ATOM 1003 C CA . LYS A 1 127 ? 4.318 -16.677 13.154 1.00 81.38 127 LYS A CA 1
ATOM 1004 C C . LYS A 1 127 ? 3.049 -16.168 12.471 1.00 81.38 127 LYS A C 1
ATOM 1006 O O . LYS A 1 127 ? 1.963 -16.400 12.983 1.00 81.38 127 LYS A O 1
ATOM 1011 N N . ALA A 1 128 ? 3.175 -15.492 11.330 1.00 84.12 128 ALA A N 1
ATOM 1012 C CA . ALA A 1 128 ? 2.042 -14.858 10.658 1.00 84.12 128 ALA A CA 1
ATOM 1013 C C . ALA A 1 128 ? 1.147 -15.857 9.902 1.00 84.12 128 ALA A C 1
ATOM 1015 O O . ALA A 1 128 ? 0.042 -15.512 9.504 1.00 84.12 128 ALA A O 1
ATOM 1016 N N . GLY A 1 129 ? 1.622 -17.084 9.646 1.00 88.38 129 GLY A N 1
ATOM 1017 C CA . GLY A 1 129 ? 0.878 -18.059 8.833 1.00 88.38 129 GLY A CA 1
ATOM 1018 C C . GLY A 1 129 ? 0.709 -17.635 7.365 1.00 88.38 129 GLY A C 1
ATOM 1019 O O . GLY A 1 129 ? -0.183 -18.137 6.681 1.00 88.38 129 GLY A O 1
ATOM 1020 N N . LEU A 1 130 ? 1.563 -16.715 6.896 1.00 93.44 130 LEU A N 1
ATOM 1021 C CA . LEU A 1 130 ? 1.537 -16.119 5.555 1.00 93.44 130 LEU A CA 1
ATOM 1022 C C . LEU A 1 130 ? 2.572 -16.722 4.598 1.00 93.44 130 LEU A C 1
ATOM 1024 O O . LEU A 1 130 ? 2.791 -16.171 3.527 1.00 93.44 130 LEU A O 1
ATOM 1028 N N . LEU A 1 131 ? 3.243 -17.817 4.965 1.00 91.50 131 LEU A N 1
ATOM 1029 C CA . LEU A 1 131 ? 4.245 -18.429 4.089 1.00 91.50 131 LEU A CA 1
ATOM 1030 C C . LEU A 1 131 ? 3.622 -18.867 2.748 1.00 91.50 131 LEU A C 1
ATOM 1032 O O . LEU A 1 131 ? 2.454 -19.261 2.734 1.00 91.50 131 LEU A O 1
ATOM 1036 N N . PRO A 1 132 ? 4.384 -18.819 1.635 1.00 94.12 132 PRO A N 1
ATOM 1037 C CA . PRO A 1 132 ? 3.870 -19.210 0.329 1.00 94.12 132 PRO A CA 1
ATOM 1038 C C . PRO A 1 132 ? 3.341 -20.648 0.294 1.00 94.12 132 PRO A C 1
ATOM 1040 O O . PRO A 1 132 ? 4.114 -21.601 0.368 1.00 94.12 132 PRO A O 1
ATOM 1043 N N . ASP A 1 133 ? 2.028 -20.790 0.128 1.00 94.94 133 ASP A N 1
ATOM 1044 C CA . ASP A 1 133 ? 1.335 -22.059 -0.069 1.00 94.94 133 ASP A CA 1
ATOM 1045 C C . ASP A 1 133 ? 0.130 -21.852 -0.998 1.00 94.94 133 ASP A C 1
ATOM 1047 O O . ASP A 1 133 ? -0.930 -21.371 -0.605 1.00 94.94 133 ASP A O 1
ATOM 1051 N N . TYR A 1 134 ? 0.293 -22.234 -2.265 1.00 96.12 134 TYR A N 1
ATOM 1052 C CA . TYR A 1 134 ? -0.761 -22.114 -3.278 1.00 96.12 134 TYR A CA 1
ATOM 1053 C C . TYR A 1 134 ? -1.882 -23.154 -3.127 1.00 96.12 134 TYR A C 1
ATOM 1055 O O . TYR A 1 134 ? -2.813 -23.141 -3.930 1.00 96.12 134 TYR A O 1
ATOM 1063 N N . GLY A 1 135 ? -1.777 -24.077 -2.165 1.00 96.50 135 GLY A N 1
ATOM 1064 C CA . GLY A 1 135 ? -2.861 -24.984 -1.799 1.00 96.50 135 GLY A CA 1
ATOM 1065 C C . GLY A 1 135 ? -3.915 -24.331 -0.902 1.00 96.50 135 GLY A C 1
ATOM 1066 O O . GLY A 1 135 ? -5.037 -24.828 -0.841 1.00 96.50 135 GLY A O 1
ATOM 1067 N N . VAL A 1 136 ? -3.579 -23.222 -0.235 1.00 96.56 136 VAL A N 1
ATOM 1068 C CA . VAL A 1 136 ? -4.506 -22.475 0.627 1.00 96.56 136 VAL A CA 1
ATOM 1069 C C . VAL A 1 136 ? -5.505 -21.695 -0.242 1.00 96.56 136 VAL A C 1
ATOM 1071 O O . VAL A 1 136 ? -5.071 -21.009 -1.173 1.00 96.56 136 VAL A O 1
ATOM 1074 N N . PRO A 1 137 ? -6.821 -21.754 0.037 1.00 97.19 137 PRO A N 1
ATOM 1075 C CA . PRO A 1 137 ? -7.819 -20.916 -0.628 1.00 97.19 137 PRO A CA 1
ATOM 1076 C C . PRO A 1 137 ? -7.493 -19.422 -0.525 1.00 97.19 137 PRO A C 1
ATOM 1078 O O . PRO A 1 137 ? -6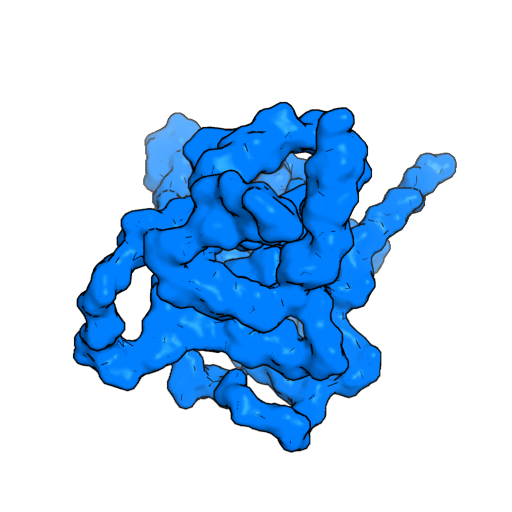.853 -18.962 0.424 1.00 97.19 137 PRO A O 1
ATOM 1081 N N . TRP A 1 138 ? -7.920 -18.643 -1.516 1.00 96.75 138 TRP A N 1
ATOM 1082 C CA . TRP A 1 138 ? -7.613 -17.213 -1.547 1.00 96.75 138 TRP A CA 1
ATOM 1083 C C . TRP A 1 138 ? -8.282 -16.476 -0.384 1.00 96.75 138 TRP A C 1
ATOM 1085 O O . TRP A 1 138 ? -7.643 -15.635 0.251 1.00 96.75 138 TRP A O 1
ATOM 1095 N N . GLU A 1 139 ? -9.527 -16.833 -0.062 1.00 97.19 139 GLU A N 1
ATOM 1096 C CA . GLU A 1 139 ? -10.258 -16.233 1.054 1.00 97.19 139 GLU A CA 1
ATOM 1097 C C . GLU A 1 139 ? -9.521 -16.412 2.383 1.00 97.19 139 GLU A C 1
ATOM 1099 O O . GLU A 1 139 ? -9.382 -15.467 3.157 1.00 97.19 139 GLU A O 1
ATOM 1104 N N . GLU A 1 140 ? -8.965 -17.600 2.613 1.00 97.50 140 GLU A N 1
ATOM 1105 C CA . GLU A 1 140 ? -8.245 -17.911 3.840 1.00 97.50 140 GLU A CA 1
ATOM 1106 C C . GLU A 1 140 ? -6.931 -17.125 3.927 1.00 97.50 140 GLU A C 1
ATOM 1108 O O . GLU A 1 140 ? -6.600 -16.574 4.982 1.00 97.50 140 GLU A O 1
ATOM 1113 N N . LEU A 1 141 ? -6.192 -17.015 2.817 1.00 97.56 141 LEU A N 1
ATOM 1114 C CA . LEU A 1 141 ? -4.976 -16.205 2.769 1.00 97.56 141 LEU A CA 1
ATOM 1115 C C . LEU A 1 141 ? -5.274 -14.725 3.043 1.00 97.56 141 LEU A C 1
ATOM 1117 O O . LEU A 1 141 ? -4.572 -14.101 3.844 1.00 97.56 141 LEU A O 1
ATOM 1121 N N . LEU A 1 142 ? -6.307 -14.167 2.407 1.00 97.25 142 LEU A N 1
ATOM 1122 C CA . LEU A 1 142 ? -6.691 -12.770 2.596 1.00 97.25 142 LEU A CA 1
ATOM 1123 C C . LEU A 1 142 ? -7.148 -12.517 4.038 1.00 97.25 142 LEU A C 1
ATOM 1125 O O . LEU A 1 142 ? -6.735 -11.529 4.640 1.00 97.25 142 LEU A O 1
ATOM 1129 N N . GLN A 1 143 ? -7.904 -13.442 4.635 1.00 97.19 143 GLN A N 1
ATOM 1130 C CA . GLN A 1 143 ? -8.328 -13.353 6.031 1.00 97.19 143 GLN A CA 1
ATOM 1131 C C . GLN A 1 143 ? -7.133 -13.322 6.996 1.00 97.19 143 GLN A C 1
ATOM 1133 O O . GLN A 1 143 ? -7.071 -12.456 7.875 1.00 97.19 143 GLN A O 1
ATOM 1138 N N . ARG A 1 144 ? -6.166 -14.237 6.824 1.00 97.00 144 ARG A N 1
ATOM 1139 C CA . ARG A 1 144 ? -4.927 -14.274 7.623 1.00 97.00 144 ARG A CA 1
ATOM 1140 C C . ARG A 1 144 ? -4.132 -12.979 7.467 1.00 97.00 144 ARG A C 1
ATOM 1142 O O . ARG A 1 144 ? -3.673 -12.420 8.460 1.00 97.00 144 ARG A O 1
ATOM 1149 N N . LEU A 1 145 ? -4.012 -12.473 6.237 1.00 97.00 145 LEU A N 1
ATOM 1150 C CA . LEU A 1 145 ? -3.322 -11.215 5.953 1.00 97.00 145 LEU A CA 1
ATOM 1151 C C . LEU A 1 145 ? -3.996 -10.038 6.663 1.00 97.00 145 LEU A C 1
ATOM 1153 O O . LEU A 1 145 ? -3.323 -9.258 7.329 1.00 97.00 145 LEU A O 1
ATOM 1157 N N . THR A 1 146 ? -5.317 -9.906 6.554 1.00 96.50 146 THR A N 1
ATOM 1158 C CA . THR A 1 146 ? -6.052 -8.800 7.176 1.00 96.50 146 THR A CA 1
ATOM 1159 C C . THR A 1 146 ? -5.906 -8.801 8.696 1.00 96.50 146 THR A C 1
ATOM 1161 O O . THR A 1 146 ? -5.661 -7.746 9.283 1.00 96.50 146 THR A O 1
ATOM 1164 N N . LYS A 1 147 ? -5.998 -9.971 9.339 1.00 95.44 147 LYS A N 1
ATOM 1165 C CA . LYS A 1 147 ? -5.786 -10.100 10.788 1.00 95.44 147 LYS A CA 1
ATOM 1166 C C . LYS A 1 147 ? -4.362 -9.754 11.200 1.00 95.44 147 LYS A C 1
ATOM 1168 O O . LYS A 1 147 ? -4.174 -9.006 12.155 1.00 95.44 147 LYS A O 1
ATOM 1173 N N . TYR A 1 148 ? -3.377 -10.215 10.431 1.00 95.00 148 TYR A N 1
ATOM 1174 C CA . TYR A 1 148 ? -1.975 -9.886 10.659 1.00 95.00 148 TYR A CA 1
ATOM 1175 C C . TYR A 1 148 ? -1.709 -8.373 10.598 1.00 95.00 148 TYR A C 1
ATOM 1177 O O . TYR A 1 148 ? -1.000 -7.831 11.443 1.00 95.00 148 TYR A O 1
ATOM 1185 N N . LEU A 1 149 ? -2.283 -7.685 9.605 1.00 94.19 149 LEU A N 1
ATOM 1186 C CA . LEU A 1 149 ? -2.049 -6.255 9.381 1.00 94.19 149 LEU A CA 1
ATOM 1187 C C . LEU A 1 149 ? -2.784 -5.342 10.368 1.00 94.19 149 LEU A C 1
ATOM 1189 O O . LEU A 1 149 ? -2.332 -4.222 10.608 1.00 94.19 149 LEU A O 1
ATOM 1193 N N . LEU A 1 150 ? -3.921 -5.789 10.902 1.00 93.75 150 LEU A N 1
ATOM 1194 C CA . LEU A 1 150 ? -4.773 -4.990 11.779 1.00 93.75 150 LEU A CA 1
ATOM 1195 C C . LEU A 1 150 ? -4.755 -5.522 13.210 1.00 93.75 150 LEU A C 1
ATOM 1197 O O . LEU A 1 150 ? -4.133 -4.917 14.077 1.00 93.75 150 LEU A O 1
ATOM 1201 N N . SER A 1 151 ? -5.468 -6.615 13.469 1.00 92.44 151 SER A N 1
ATOM 1202 C CA . SER A 1 151 ? -5.522 -7.282 14.769 1.00 92.44 151 SER A CA 1
ATOM 1203 C C . SER A 1 151 ? -6.186 -8.652 14.635 1.00 92.44 151 SER A C 1
ATOM 1205 O O . SER A 1 151 ? -7.049 -8.844 13.782 1.00 92.44 151 SER A O 1
ATOM 1207 N N . GLU A 1 152 ? -5.860 -9.582 15.531 1.00 92.06 152 GLU A N 1
ATOM 1208 C CA . GLU A 1 152 ? -6.569 -10.864 15.660 1.00 92.06 152 GLU A CA 1
ATOM 1209 C C . GLU A 1 152 ? -7.994 -10.711 16.223 1.00 92.06 152 GLU A C 1
ATOM 1211 O O . GLU A 1 152 ? -8.825 -11.600 16.045 1.00 92.06 152 GLU A O 1
ATOM 1216 N N . GLU A 1 153 ? -8.296 -9.590 16.888 1.00 90.06 153 GLU A N 1
ATOM 1217 C CA . GLU A 1 153 ? -9.593 -9.343 17.541 1.00 90.06 153 GLU A CA 1
ATOM 1218 C C . GLU A 1 153 ? -10.712 -8.947 16.564 1.00 90.06 153 GLU A C 1
ATOM 1220 O O . GLU A 1 153 ? -11.885 -8.920 16.942 1.00 90.06 153 GLU A O 1
ATOM 1225 N N . ILE A 1 154 ? -10.379 -8.625 15.311 1.00 94.31 154 ILE A N 1
ATOM 1226 C CA . ILE A 1 154 ? -11.366 -8.190 14.319 1.00 94.31 154 ILE A CA 1
ATOM 1227 C C . ILE A 1 154 ? -12.107 -9.378 13.697 1.00 94.31 154 ILE A C 1
ATOM 1229 O O . ILE A 1 154 ? -11.570 -10.476 13.526 1.00 94.31 154 ILE A O 1
ATOM 1233 N N . SER A 1 155 ? -13.338 -9.126 13.258 1.00 97.12 155 SER A N 1
ATOM 1234 C CA . SER A 1 155 ? -14.069 -10.048 12.392 1.00 97.12 155 SER A CA 1
ATOM 1235 C C . SER A 1 155 ? -13.782 -9.706 10.934 1.00 97.12 155 SER A C 1
ATOM 1237 O O . SER A 1 155 ? -13.931 -8.551 10.538 1.00 97.12 155 SER A O 1
ATOM 1239 N N . VAL A 1 156 ? -13.408 -10.705 10.133 1.00 97.69 156 VAL A N 1
ATOM 1240 C CA . VAL A 1 156 ? -13.094 -10.538 8.706 1.00 97.69 156 VAL A CA 1
ATOM 1241 C C . VAL A 1 156 ? -13.881 -11.553 7.886 1.00 97.69 156 VAL A C 1
ATOM 1243 O O . VAL A 1 156 ? -13.797 -12.754 8.150 1.00 97.69 156 VAL A O 1
ATOM 1246 N N . GLU A 1 157 ? -14.603 -11.057 6.889 1.00 98.00 157 GLU A N 1
ATOM 1247 C CA . GLU A 1 157 ? -15.316 -11.835 5.876 1.00 98.00 157 GLU A CA 1
ATOM 1248 C C . GLU A 1 157 ? -14.630 -11.631 4.515 1.00 98.00 157 GLU A C 1
ATOM 1250 O O . GLU A 1 157 ? -14.330 -10.500 4.125 1.00 98.00 157 GLU A O 1
ATOM 1255 N N . THR A 1 158 ? -14.355 -12.728 3.813 1.00 97.56 158 THR A N 1
ATOM 1256 C CA . THR A 1 158 ? -13.615 -12.784 2.541 1.00 97.56 158 THR A CA 1
ATOM 1257 C C . THR A 1 158 ? -14.261 -13.812 1.614 1.00 97.56 158 THR A C 1
ATOM 1259 O O . THR A 1 158 ? -15.058 -14.631 2.069 1.00 97.56 158 THR A O 1
ATOM 1262 N N . TRP A 1 159 ? -13.912 -13.780 0.325 1.00 96.75 159 TRP A N 1
ATOM 1263 C CA . TRP A 1 159 ? -14.435 -14.703 -0.688 1.00 96.75 159 TRP A CA 1
ATOM 1264 C C . TRP A 1 159 ? -13.332 -15.142 -1.645 1.00 96.75 159 TRP A C 1
ATOM 1266 O O . TRP A 1 159 ? -12.464 -14.345 -2.001 1.00 96.75 159 TRP A O 1
ATOM 1276 N N . ASP A 1 160 ? -13.386 -16.388 -2.107 1.00 94.06 160 ASP A N 1
ATOM 1277 C CA . ASP A 1 160 ? -12.379 -16.941 -3.019 1.00 94.06 160 ASP A CA 1
ATOM 1278 C C . ASP A 1 160 ? -12.343 -16.250 -4.388 1.00 94.06 160 ASP A C 1
ATOM 1280 O O . ASP A 1 160 ? -11.291 -16.156 -5.030 1.00 94.06 160 ASP A O 1
ATOM 1284 N N . ASP A 1 161 ? -13.487 -15.756 -4.859 1.00 92.94 161 ASP A N 1
ATOM 1285 C CA . ASP A 1 161 ? -13.634 -15.139 -6.170 1.00 92.94 161 ASP A CA 1
ATOM 1286 C C . ASP A 1 161 ? -13.339 -13.633 -6.180 1.00 92.94 161 ASP A C 1
ATOM 1288 O O . ASP A 1 161 ? -13.218 -13.083 -7.279 1.00 92.94 161 ASP A O 1
ATOM 1292 N N . LYS A 1 162 ? -13.142 -13.005 -5.009 1.00 94.44 162 LYS A N 1
ATOM 1293 C CA . LYS A 1 162 ? -12.998 -11.548 -4.861 1.00 94.44 162 LYS A CA 1
ATOM 1294 C C . LYS A 1 162 ? -11.719 -11.121 -4.157 1.00 94.44 162 LYS A C 1
ATOM 1296 O O . LYS A 1 162 ? -11.282 -11.733 -3.188 1.00 94.44 162 LYS A O 1
ATOM 1301 N N . GLU A 1 163 ? -11.154 -9.993 -4.566 1.00 94.94 163 GLU A N 1
ATOM 1302 C CA . GLU A 1 163 ? -10.053 -9.334 -3.844 1.00 94.94 163 GLU A CA 1
ATOM 1303 C C . GLU A 1 163 ? -10.579 -8.274 -2.859 1.00 94.94 163 GLU A C 1
ATOM 1305 O O . GLU A 1 163 ? -10.159 -7.116 -2.869 1.00 94.94 163 GLU A O 1
ATOM 1310 N N . ILE A 1 164 ? -11.553 -8.668 -2.032 1.00 95.38 164 ILE A N 1
ATOM 1311 C CA . ILE A 1 164 ? -12.241 -7.787 -1.082 1.00 95.38 164 ILE A CA 1
ATOM 1312 C C . ILE A 1 164 ? -12.282 -8.450 0.296 1.00 95.38 164 ILE A C 1
ATOM 1314 O O . ILE A 1 164 ? -12.647 -9.621 0.413 1.00 95.38 164 ILE A O 1
ATOM 1318 N N . ALA A 1 165 ? -11.972 -7.680 1.340 1.00 97.19 165 ALA A N 1
ATOM 1319 C CA . ALA A 1 165 ? -12.195 -8.064 2.731 1.00 97.19 165 ALA A CA 1
ATOM 1320 C C . ALA A 1 165 ? -13.169 -7.094 3.413 1.00 97.19 165 ALA A C 1
ATOM 1322 O O . ALA A 1 165 ? -12.953 -5.879 3.405 1.00 97.19 165 ALA A O 1
ATOM 1323 N N . VAL A 1 166 ? -14.223 -7.627 4.032 1.00 97.50 166 VAL A N 1
ATOM 1324 C CA . VAL A 1 166 ? -15.135 -6.861 4.893 1.00 97.50 166 VAL A CA 1
ATOM 1325 C C . VAL A 1 166 ? -14.727 -7.071 6.342 1.00 97.50 166 VAL A C 1
ATOM 1327 O O . VAL A 1 166 ? -14.663 -8.197 6.830 1.00 97.50 166 VAL A O 1
ATOM 1330 N N . ILE A 1 167 ? -14.447 -5.975 7.036 1.00 97.62 167 ILE A N 1
ATOM 1331 C CA . ILE A 1 167 ? -13.875 -5.966 8.377 1.00 97.62 167 ILE A CA 1
ATOM 1332 C C . ILE A 1 167 ? -14.861 -5.300 9.325 1.00 97.62 167 ILE A C 1
ATOM 1334 O O . ILE A 1 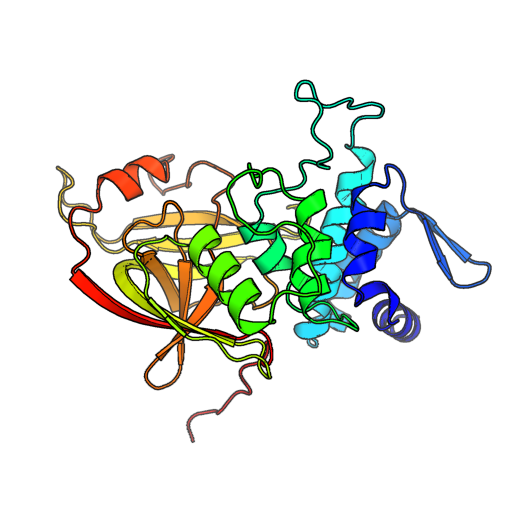167 ? -15.255 -4.151 9.128 1.00 97.62 167 ILE A O 1
ATOM 1338 N N . LYS A 1 168 ? -15.227 -6.012 10.388 1.00 96.81 168 LYS A N 1
ATOM 1339 C CA . LYS A 1 168 ? -16.024 -5.481 11.493 1.00 96.81 168 LYS A CA 1
ATOM 1340 C C . LYS A 1 168 ? -15.136 -5.392 12.723 1.00 96.81 168 LYS A C 1
ATOM 1342 O O . LYS A 1 168 ? -14.552 -6.391 13.148 1.00 96.81 168 LYS A O 1
ATOM 1347 N N . SER A 1 169 ? -15.013 -4.194 13.277 1.00 95.50 169 SER A N 1
ATOM 1348 C CA . SER A 1 169 ? -14.181 -3.946 14.454 1.00 95.50 169 SER A CA 1
ATOM 1349 C C . SER A 1 169 ? -14.684 -2.743 15.235 1.00 95.50 169 SER A C 1
ATOM 1351 O O . SER A 1 169 ? -15.343 -1.863 14.681 1.00 95.50 169 SER A O 1
ATOM 1353 N N . LYS A 1 170 ? -14.339 -2.679 16.519 1.00 94.94 170 LYS A N 1
ATOM 1354 C CA . LYS A 1 170 ? -14.467 -1.445 17.288 1.00 94.94 170 LYS A CA 1
ATOM 1355 C C . LYS A 1 170 ? -13.286 -0.535 17.003 1.00 94.94 170 LYS A C 1
ATOM 1357 O O . LYS A 1 170 ? -12.179 -0.991 16.739 1.00 94.94 170 LYS A O 1
ATOM 1362 N N . GLY A 1 171 ? -13.501 0.766 17.088 1.00 93.31 171 GLY A N 1
ATOM 1363 C CA . GLY A 1 171 ? -12.461 1.742 16.827 1.00 93.31 171 GLY A CA 1
ATOM 1364 C C . GLY A 1 171 ? -12.738 3.093 17.466 1.00 93.31 171 GLY A C 1
ATOM 1365 O O . GLY A 1 171 ? -13.770 3.326 18.104 1.00 93.31 171 GLY A O 1
ATOM 1366 N N . VAL A 1 172 ? -11.810 4.011 17.237 1.00 92.19 172 VAL A N 1
ATOM 1367 C CA . VAL A 1 172 ? -11.949 5.430 17.553 1.00 92.19 172 VAL A CA 1
ATOM 1368 C C . VAL A 1 172 ? -11.515 6.259 16.348 1.00 92.19 172 VAL A C 1
ATOM 1370 O O . VAL A 1 172 ? -10.535 5.930 15.681 1.00 92.19 172 VAL A O 1
ATOM 1373 N N . ILE A 1 173 ? -12.254 7.331 16.058 1.00 91.94 173 ILE A N 1
ATOM 1374 C CA . ILE A 1 173 ? -11.825 8.348 15.094 1.00 91.94 173 ILE A CA 1
ATOM 1375 C C . ILE A 1 173 ? -10.877 9.288 15.824 1.00 91.94 173 ILE A C 1
ATOM 1377 O O . ILE A 1 173 ? -11.230 9.832 16.868 1.00 91.94 173 ILE A O 1
ATOM 1381 N N . LEU A 1 174 ? -9.685 9.460 15.274 1.00 89.38 174 LEU A N 1
ATOM 1382 C CA . LEU A 1 174 ? -8.647 10.310 15.842 1.00 89.38 174 LEU A CA 1
ATOM 1383 C C . LEU A 1 174 ? -8.642 11.693 15.202 1.00 89.38 174 LEU A C 1
ATOM 1385 O O . LEU A 1 174 ? -8.312 12.677 15.856 1.00 89.38 174 LEU A O 1
ATOM 1389 N N . GLY A 1 175 ? -8.999 11.775 13.925 1.00 91.50 175 GLY A N 1
ATOM 1390 C CA . GLY A 1 175 ? -8.944 13.018 13.183 1.00 91.50 175 GLY A CA 1
ATOM 1391 C C . GLY A 1 175 ? -9.280 12.830 11.717 1.00 91.50 175 GLY A C 1
ATOM 1392 O O . GLY A 1 175 ? -9.768 11.777 11.300 1.00 91.50 175 GLY A O 1
ATOM 1393 N N . LYS A 1 176 ? -8.988 13.864 10.938 1.00 94.56 176 LYS A N 1
ATOM 1394 C CA . LYS A 1 176 ? -9.177 13.882 9.489 1.00 94.56 176 LYS A CA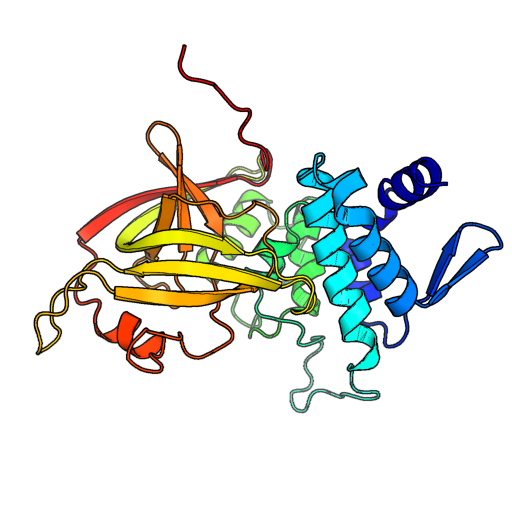 1
ATOM 1395 C C . LYS A 1 176 ? -7.973 14.493 8.790 1.00 94.56 176 LYS A C 1
ATOM 1397 O O . LYS A 1 176 ? -7.304 15.368 9.339 1.00 94.56 176 LYS A O 1
ATOM 1402 N N . VAL A 1 177 ? -7.735 14.054 7.568 1.00 94.81 177 VAL A N 1
ATOM 1403 C CA . VAL A 1 177 ? -6.819 14.693 6.633 1.00 94.81 177 VAL A CA 1
ATOM 1404 C C . VAL A 1 177 ? -7.415 16.038 6.227 1.00 94.81 177 VAL A C 1
ATOM 1406 O O . VAL A 1 177 ? -8.597 16.111 5.897 1.00 94.81 177 VAL A O 1
ATOM 1409 N N . SER A 1 178 ? -6.606 17.093 6.281 1.00 94.06 178 SER A N 1
ATOM 1410 C CA . SER A 1 178 ? -6.979 18.449 5.857 1.00 94.06 178 SER A CA 1
ATOM 1411 C C . SER A 1 178 ? -6.296 18.878 4.561 1.00 94.06 178 SER A C 1
ATOM 1413 O O . SER A 1 178 ? -6.763 19.777 3.867 1.00 94.06 178 SER A O 1
ATOM 1415 N N . SER A 1 179 ? -5.142 18.286 4.248 1.00 92.38 179 SER A N 1
ATOM 1416 C CA . SER A 1 179 ? -4.370 18.625 3.058 1.00 92.38 179 SER A CA 1
ATOM 1417 C C . SER A 1 179 ? -3.413 17.488 2.699 1.00 92.38 179 SER A C 1
ATOM 1419 O O . SER A 1 179 ? -2.905 16.784 3.572 1.00 92.38 179 SER A O 1
ATOM 1421 N N . VAL A 1 180 ? -3.171 17.303 1.399 1.00 88.94 180 VAL A N 1
ATOM 1422 C CA . VAL A 1 180 ? -2.201 16.334 0.876 1.00 88.94 180 VAL A CA 1
ATOM 1423 C C . VAL A 1 180 ? -1.248 17.062 -0.057 1.00 88.94 180 VAL A C 1
ATOM 1425 O O . VAL A 1 180 ? -1.646 17.628 -1.076 1.00 88.94 180 VAL A O 1
ATOM 1428 N N . GLN A 1 181 ? 0.029 17.032 0.294 1.00 82.06 181 GLN A N 1
ATOM 1429 C CA . GLN A 1 181 ? 1.110 17.672 -0.429 1.00 82.06 181 GLN A CA 1
ATOM 1430 C C . GLN A 1 181 ? 1.948 16.599 -1.117 1.00 82.06 181 GLN A C 1
ATOM 1432 O O . GLN A 1 181 ? 2.622 15.783 -0.488 1.00 82.06 181 GLN A O 1
ATOM 1437 N N . SER A 1 182 ? 1.928 16.598 -2.447 1.00 66.88 182 SER A N 1
ATOM 1438 C CA . SER A 1 182 ? 2.815 15.735 -3.220 1.00 66.88 182 SER A CA 1
ATOM 1439 C C . SER A 1 182 ? 4.174 16.420 -3.388 1.00 66.88 182 SER A C 1
ATOM 1441 O O . SER A 1 182 ? 4.401 17.078 -4.407 1.00 66.88 182 SER A O 1
ATOM 1443 N N . ASP A 1 183 ? 5.053 16.305 -2.399 1.00 57.78 183 ASP A N 1
ATOM 1444 C CA . ASP A 1 183 ? 6.400 16.861 -2.510 1.00 57.78 183 ASP A CA 1
ATOM 1445 C C . ASP A 1 183 ? 7.293 15.923 -3.336 1.00 57.78 183 ASP A C 1
ATOM 1447 O O . ASP A 1 183 ? 7.410 14.734 -3.055 1.00 57.78 183 ASP A O 1
ATOM 1451 N N . MET A 1 184 ? 7.889 16.450 -4.406 1.00 50.50 184 MET A N 1
ATOM 1452 C CA . MET A 1 184 ? 8.786 15.687 -5.282 1.00 50.50 184 MET A CA 1
ATOM 1453 C C . MET A 1 184 ? 10.198 15.555 -4.697 1.00 50.50 184 MET A C 1
ATOM 1455 O O . MET A 1 184 ? 10.971 14.729 -5.171 1.00 50.50 184 MET A O 1
ATOM 1459 N N . ALA A 1 185 ? 10.537 16.331 -3.663 1.00 51.19 185 ALA A N 1
ATOM 1460 C CA . ALA A 1 185 ? 11.829 16.245 -2.986 1.00 51.19 185 ALA A CA 1
ATOM 1461 C C . ALA A 1 185 ? 11.917 15.087 -1.973 1.00 51.19 185 ALA A C 1
ATOM 1463 O O . ALA A 1 185 ? 13.009 14.782 -1.499 1.00 51.19 185 ALA A O 1
ATOM 1464 N N . LEU A 1 186 ? 10.792 14.440 -1.642 1.00 56.72 186 LEU A N 1
ATOM 1465 C CA . LEU A 1 186 ? 10.701 13.428 -0.584 1.00 56.72 186 LEU A CA 1
ATOM 1466 C C . LEU A 1 186 ? 10.774 11.979 -1.091 1.00 56.72 186 LEU A C 1
ATOM 1468 O O . LEU A 1 186 ? 10.189 11.102 -0.466 1.00 56.72 186 LEU A O 1
ATOM 1472 N N . ASP A 1 187 ? 11.475 11.711 -2.194 1.00 62.50 187 ASP A N 1
ATOM 1473 C CA . ASP A 1 187 ? 11.774 10.332 -2.624 1.00 62.50 187 ASP A CA 1
ATOM 1474 C C . ASP A 1 187 ? 10.515 9.443 -2.761 1.00 62.50 187 ASP A C 1
ATOM 1476 O O . ASP A 1 187 ? 10.378 8.400 -2.132 1.00 62.50 187 ASP A O 1
ATOM 1480 N N . ASP A 1 188 ? 9.537 9.916 -3.542 1.00 66.88 188 ASP A N 1
ATOM 1481 C CA . ASP A 1 188 ? 8.243 9.247 -3.766 1.00 66.88 188 ASP A CA 1
ATOM 1482 C C . ASP A 1 188 ? 7.335 9.102 -2.521 1.00 66.88 188 ASP A C 1
ATOM 1484 O O . ASP A 1 188 ? 6.323 8.400 -2.566 1.00 66.88 188 ASP A O 1
ATOM 1488 N N . ARG A 1 189 ? 7.606 9.855 -1.445 1.00 78.38 189 ARG A N 1
ATOM 1489 C CA . ARG A 1 189 ? 6.701 10.036 -0.293 1.00 78.38 189 ARG A CA 1
ATOM 1490 C C . ARG A 1 189 ? 5.709 11.188 -0.507 1.00 78.38 189 ARG A C 1
ATOM 1492 O O . ARG A 1 189 ? 5.833 12.001 -1.425 1.00 78.38 189 ARG A O 1
ATOM 1499 N N . GLN A 1 190 ? 4.702 11.268 0.359 1.00 82.31 190 GLN A N 1
ATOM 1500 C CA . GLN A 1 190 ? 3.701 12.336 0.393 1.00 82.31 190 GLN A CA 1
ATOM 1501 C C . GLN A 1 190 ? 3.588 12.952 1.792 1.00 82.31 190 GLN A C 1
ATOM 1503 O O . GLN A 1 190 ? 3.611 12.243 2.800 1.00 82.31 190 GLN A O 1
ATOM 1508 N N . GLY A 1 191 ? 3.458 14.278 1.838 1.00 87.44 191 GLY A N 1
ATOM 1509 C CA . GLY A 1 191 ? 3.129 15.019 3.050 1.00 87.44 191 GLY A CA 1
ATOM 1510 C C . GLY A 1 191 ? 1.616 15.041 3.245 1.00 87.44 191 GLY A C 1
ATOM 1511 O O . GLY A 1 191 ? 0.876 15.340 2.310 1.00 87.44 191 GLY A O 1
ATOM 1512 N N . VAL A 1 192 ? 1.144 14.721 4.441 1.00 89.88 192 VAL A N 1
ATOM 1513 C CA . VAL A 1 192 ? -0.276 14.688 4.790 1.00 89.88 192 VAL A CA 1
ATOM 1514 C C . VAL A 1 192 ? -0.475 15.525 6.040 1.00 89.88 192 VAL A C 1
ATOM 1516 O O . VAL A 1 192 ? 0.065 15.212 7.100 1.00 89.88 192 VAL A O 1
ATOM 1519 N N . ASP A 1 193 ? -1.248 16.597 5.910 1.00 90.69 193 ASP A N 1
ATOM 1520 C CA . ASP A 1 193 ? -1.655 17.409 7.047 1.00 90.69 193 ASP A CA 1
ATOM 1521 C C . ASP A 1 193 ? -2.918 16.813 7.660 1.00 90.69 193 ASP A C 1
ATOM 1523 O O . ASP A 1 193 ? -3.892 16.493 6.973 1.00 90.69 193 ASP A O 1
ATOM 1527 N N . VAL A 1 194 ? -2.886 16.657 8.976 1.00 90.12 194 VAL A N 1
ATOM 1528 C CA . VAL A 1 194 ? -3.922 15.994 9.757 1.00 90.12 194 VAL A CA 1
ATOM 1529 C C . VAL A 1 194 ? -4.404 16.932 10.844 1.00 90.12 194 VAL A C 1
ATOM 1531 O O . VAL A 1 194 ? -3.598 17.535 11.547 1.00 90.12 194 VAL A O 1
ATOM 1534 N N . ILE A 1 195 ? -5.718 17.001 11.028 1.00 89.81 195 ILE A N 1
ATOM 1535 C CA . ILE A 1 195 ? -6.352 17.660 12.167 1.00 89.81 195 ILE A CA 1
ATOM 1536 C C . ILE A 1 195 ? -6.884 16.576 13.099 1.00 89.81 195 ILE A C 1
ATOM 1538 O O . ILE A 1 195 ? -7.801 15.834 12.740 1.00 89.81 195 ILE A O 1
ATOM 1542 N N . PHE A 1 196 ? -6.309 16.491 14.295 1.00 85.50 196 PHE A N 1
ATOM 1543 C CA . PHE A 1 196 ? -6.764 15.595 15.350 1.00 85.50 196 PHE A CA 1
ATOM 1544 C C . PHE A 1 196 ? -7.892 16.231 16.154 1.00 85.50 196 PHE A C 1
ATOM 1546 O O . PHE A 1 196 ? -7.808 17.388 16.565 1.00 85.50 196 PHE A O 1
ATOM 1553 N N . THR A 1 197 ? -8.929 15.442 16.415 1.00 77.00 197 THR A N 1
ATOM 1554 C CA . THR A 1 197 ? -10.031 15.793 17.313 1.00 77.00 197 THR A CA 1
ATOM 1555 C C . THR A 1 197 ? -9.764 15.201 18.692 1.00 77.00 197 THR A C 1
ATOM 1557 O O . THR A 1 197 ? -9.334 14.053 18.783 1.00 77.00 197 THR A O 1
ATOM 1560 N N . ASN A 1 198 ? -10.010 15.978 19.751 1.00 63.69 198 ASN A N 1
ATOM 1561 C CA . ASN A 1 198 ? -9.643 15.663 21.136 1.00 63.69 198 ASN A CA 1
ATOM 1562 C C . ASN A 1 198 ? -9.833 14.196 21.517 1.00 63.69 198 ASN A C 1
ATOM 1564 O O . ASN A 1 198 ? -10.953 13.689 21.580 1.00 63.69 198 ASN A O 1
ATOM 1568 N N . ILE A 1 199 ? -8.720 13.545 21.853 1.00 55.56 199 ILE A N 1
ATOM 1569 C CA . ILE A 1 199 ? -8.742 12.247 22.512 1.00 55.56 199 ILE A CA 1
ATOM 1570 C C . ILE A 1 199 ? -8.992 12.517 24.008 1.00 55.56 199 ILE A C 1
ATOM 1572 O O . ILE A 1 199 ? -8.230 13.276 24.615 1.00 55.56 199 ILE A O 1
ATOM 1576 N N . PRO A 1 200 ? -10.056 11.966 24.620 1.00 44.78 200 PRO A N 1
ATOM 1577 C CA . PRO A 1 200 ? -10.371 12.227 26.023 1.00 44.78 200 PRO A CA 1
ATOM 1578 C C . PRO A 1 200 ? -9.230 11.782 26.953 1.00 44.78 200 PRO A C 1
ATOM 1580 O O . PRO A 1 200 ? -8.806 10.631 26.884 1.00 44.78 200 PRO A O 1
ATOM 1583 N N . GLY A 1 201 ? -8.766 12.663 27.853 1.00 49.34 201 GLY A N 1
ATOM 1584 C CA . GLY A 1 201 ? -7.868 12.289 28.961 1.00 49.34 201 GLY A CA 1
ATOM 1585 C C . GLY A 1 201 ? -6.509 12.998 29.058 1.00 49.34 201 GLY A C 1
ATOM 1586 O O . GLY A 1 201 ? -5.715 12.627 29.920 1.00 49.34 201 GLY A O 1
ATOM 1587 N N . HIS A 1 202 ? -6.219 14.016 28.240 1.00 45.81 202 HIS A N 1
ATOM 1588 C CA . HIS A 1 202 ? -5.017 14.844 28.422 1.00 45.81 202 HIS A CA 1
ATOM 1589 C C . HIS A 1 202 ? -5.229 15.924 29.511 1.00 45.81 202 HIS A C 1
ATOM 1591 O O . HIS A 1 202 ? -6.266 16.590 29.511 1.00 45.81 202 HIS A O 1
ATOM 1597 N N . PRO A 1 203 ? -4.266 16.155 30.430 1.00 37.50 203 PRO A N 1
ATOM 1598 C CA . PRO A 1 203 ? -4.325 17.270 31.366 1.00 37.50 203 PRO A CA 1
ATOM 1599 C C . PRO A 1 203 ? -3.921 18.543 30.621 1.00 37.50 203 PRO A C 1
ATOM 1601 O O . PRO A 1 203 ? -2.737 18.816 30.429 1.00 37.50 203 PRO A O 1
ATOM 1604 N N . GLY A 1 204 ? -4.917 19.285 30.150 1.00 44.28 204 GLY A N 1
ATOM 1605 C CA . GLY A 1 204 ? -4.733 20.490 29.351 1.00 44.28 204 GLY A CA 1
ATOM 1606 C C . GLY A 1 204 ? -5.664 20.451 28.154 1.00 44.28 204 GLY A C 1
ATOM 1607 O O . GLY A 1 204 ? -5.447 19.689 27.220 1.00 44.28 204 GLY A O 1
ATOM 1608 N N . ASP A 1 205 ? -6.703 21.266 28.237 1.00 48.03 205 ASP A N 1
ATOM 1609 C CA . ASP A 1 205 ? -7.809 21.464 27.304 1.00 48.03 205 ASP A CA 1
ATOM 1610 C C . ASP A 1 205 ? -7.314 21.985 25.934 1.00 48.03 205 ASP A C 1
ATOM 1612 O O . ASP A 1 205 ? -7.541 23.132 25.556 1.00 48.03 205 ASP A O 1
ATOM 1616 N N . MET A 1 206 ? -6.528 21.191 25.202 1.00 50.09 206 MET A N 1
ATOM 1617 C CA . MET A 1 206 ? -6.180 21.513 23.819 1.00 50.09 206 MET A CA 1
ATOM 1618 C C . MET A 1 206 ? -7.369 21.133 22.954 1.00 50.09 206 MET A C 1
ATOM 1620 O O . MET A 1 206 ? -7.815 19.997 23.020 1.00 50.09 206 MET A O 1
ATOM 1624 N N . GLY A 1 207 ? -7.895 22.088 22.189 1.00 63.00 207 GLY A N 1
ATOM 1625 C CA . GLY A 1 207 ? -8.839 21.824 21.106 1.00 63.00 207 GLY A CA 1
ATOM 1626 C C . GLY A 1 207 ? -8.188 21.071 19.941 1.00 63.00 207 GLY A C 1
ATOM 1627 O O . GLY A 1 207 ? -7.151 20.424 20.094 1.00 63.00 207 GLY A O 1
ATOM 1628 N N . GLU A 1 208 ? -8.787 21.192 18.755 1.00 69.94 208 GLU A N 1
ATOM 1629 C CA . GLU A 1 208 ? -8.231 20.628 17.521 1.00 69.94 208 GLU A CA 1
ATOM 1630 C C . GLU A 1 208 ? -6.751 21.011 17.349 1.00 69.94 208 GLU A C 1
ATOM 1632 O O . GLU A 1 208 ? -6.384 22.185 17.457 1.00 69.94 208 GLU A O 1
ATOM 1637 N N . TRP A 1 209 ? -5.896 20.023 17.071 1.00 76.75 209 TRP A N 1
ATOM 1638 C CA . TRP A 1 209 ? -4.474 20.253 16.816 1.00 76.75 209 TRP A CA 1
ATOM 1639 C C . TRP A 1 209 ? -4.036 19.632 15.493 1.00 76.75 209 TRP A C 1
ATOM 1641 O O . TRP A 1 209 ? -4.503 18.567 15.088 1.00 76.75 209 TRP A O 1
ATOM 1651 N N . GLY A 1 210 ? -3.137 20.337 14.808 1.00 82.75 210 GLY A N 1
ATOM 1652 C CA . GLY A 1 210 ? -2.595 19.932 13.518 1.00 82.75 210 GLY A CA 1
ATOM 1653 C C . GLY A 1 210 ? -1.296 19.143 13.650 1.00 82.75 210 GLY A C 1
ATOM 1654 O O . GLY A 1 210 ? -0.441 19.481 14.475 1.00 82.75 210 GLY A O 1
ATOM 1655 N N . ALA A 1 211 ? -1.131 18.139 12.795 1.00 84.69 211 ALA A N 1
ATOM 1656 C CA . ALA A 1 211 ? 0.101 17.389 12.617 1.00 84.69 211 ALA A CA 1
ATOM 1657 C C . ALA A 1 211 ? 0.467 17.290 11.137 1.00 84.69 211 ALA A C 1
ATOM 1659 O O . ALA A 1 211 ? -0.410 17.075 10.304 1.00 84.69 211 ALA A O 1
ATOM 1660 N N . HIS A 1 212 ? 1.760 17.353 10.833 1.00 87.12 212 HIS A N 1
ATOM 1661 C CA . HIS A 1 212 ? 2.272 16.997 9.512 1.00 87.12 212 HIS A CA 1
ATOM 1662 C C . HIS A 1 212 ? 2.861 15.586 9.536 1.00 87.12 212 HIS A C 1
ATOM 1664 O O . HIS A 1 212 ? 3.725 15.284 10.367 1.00 87.12 212 HIS A O 1
ATOM 1670 N N . TRP A 1 213 ? 2.381 14.723 8.643 1.00 87.31 213 TRP A N 1
ATOM 1671 C CA . TRP A 1 213 ? 2.823 13.342 8.476 1.00 87.31 213 TRP A CA 1
ATOM 1672 C C . TRP A 1 213 ? 3.542 13.173 7.143 1.00 87.31 213 TRP A C 1
ATOM 1674 O O . TRP A 1 213 ? 3.066 13.644 6.117 1.00 87.31 213 TRP A O 1
ATOM 1684 N N . THR A 1 214 ? 4.639 12.424 7.145 1.00 86.69 214 THR A N 1
ATOM 1685 C CA . THR A 1 214 ? 5.267 11.932 5.914 1.00 86.69 214 THR A CA 1
ATOM 1686 C C . THR A 1 214 ? 4.907 10.460 5.763 1.00 86.69 214 THR A C 1
ATOM 1688 O O . THR A 1 214 ? 5.310 9.648 6.599 1.00 86.69 214 THR A O 1
ATOM 1691 N N . LEU A 1 215 ? 4.142 10.125 4.724 1.00 86.50 215 LEU A N 1
ATOM 1692 C CA . LEU A 1 215 ? 3.679 8.767 4.420 1.00 86.50 215 LEU A CA 1
ATOM 1693 C C . LEU A 1 215 ? 4.191 8.311 3.052 1.00 86.50 215 LEU A C 1
ATOM 1695 O O . LEU A 1 215 ? 4.504 9.133 2.191 1.00 86.50 215 LEU A O 1
ATOM 1699 N N . GLN A 1 216 ? 4.224 6.999 2.826 1.00 84.19 216 GLN A N 1
ATOM 1700 C CA . GLN A 1 216 ? 4.441 6.454 1.486 1.00 84.19 216 GLN A CA 1
ATOM 1701 C C . GLN A 1 216 ? 3.251 6.759 0.571 1.00 84.19 216 GLN A C 1
ATOM 1703 O O . GLN A 1 216 ? 2.127 6.982 1.035 1.00 84.19 216 GLN A O 1
ATOM 1708 N N . VAL A 1 217 ? 3.494 6.800 -0.741 1.00 82.12 217 VAL A N 1
ATOM 1709 C CA . VAL A 1 217 ? 2.414 6.919 -1.727 1.00 82.12 217 VAL A CA 1
ATOM 1710 C C . VAL A 1 217 ? 1.651 5.599 -1.808 1.00 82.12 217 VAL A C 1
ATOM 1712 O O . VAL A 1 217 ? 2.187 4.585 -2.240 1.00 82.12 217 VAL A O 1
ATOM 1715 N N . SER A 1 218 ? 0.383 5.644 -1.419 1.00 82.81 218 SER A N 1
ATOM 1716 C CA . SER A 1 218 ? -0.554 4.523 -1.443 1.00 82.81 218 SER A CA 1
ATOM 1717 C C . SER A 1 218 ? -1.104 4.255 -2.845 1.00 82.81 218 SER A C 1
ATOM 1719 O O . SER A 1 218 ? -1.240 5.170 -3.667 1.00 82.81 218 SER A O 1
ATOM 1721 N N . ALA A 1 219 ? -1.504 3.010 -3.115 1.00 84.31 219 ALA A N 1
ATOM 1722 C CA . ALA A 1 219 ? -2.175 2.648 -4.363 1.00 84.31 219 ALA A CA 1
ATOM 1723 C C . ALA A 1 219 ? -3.531 3.363 -4.524 1.00 84.31 219 ALA A C 1
ATOM 1725 O O . ALA A 1 219 ? -3.897 3.757 -5.634 1.00 84.31 219 ALA A O 1
ATOM 1726 N N . LYS A 1 220 ? -4.258 3.597 -3.421 1.00 87.19 220 LYS A N 1
ATOM 1727 C CA . LYS A 1 220 ? -5.425 4.494 -3.379 1.00 87.19 220 LYS A CA 1
ATOM 1728 C C . LYS A 1 220 ? -5.014 5.855 -2.843 1.00 87.19 220 LYS A C 1
ATOM 1730 O O . LYS A 1 220 ? -4.565 5.957 -1.709 1.00 87.19 220 LYS A O 1
ATOM 1735 N N . SER A 1 221 ? -5.205 6.922 -3.615 1.00 87.06 221 SER A N 1
ATOM 1736 C CA . SER A 1 221 ? -4.782 8.260 -3.184 1.00 87.06 221 SER A CA 1
ATOM 1737 C C . SER A 1 221 ? -5.535 8.743 -1.939 1.00 87.06 221 SER A C 1
ATOM 1739 O O . SER A 1 221 ? -6.773 8.767 -1.926 1.00 87.06 221 SER A O 1
ATOM 1741 N N . ILE A 1 222 ? -4.766 9.205 -0.951 1.00 89.81 222 ILE A N 1
ATOM 1742 C CA . ILE A 1 222 ? -5.260 9.964 0.202 1.00 89.81 222 ILE A CA 1
ATOM 1743 C C . ILE A 1 222 ? -5.767 11.328 -0.283 1.00 89.81 222 ILE A C 1
ATOM 1745 O O . ILE A 1 222 ? -5.206 11.918 -1.212 1.00 89.81 222 ILE A O 1
ATOM 1749 N N . ARG A 1 223 ? -6.852 11.818 0.315 1.00 91.44 223 ARG A N 1
ATOM 1750 C CA . ARG A 1 223 ? -7.515 13.080 -0.033 1.00 91.44 223 ARG A CA 1
ATOM 1751 C C . ARG A 1 223 ? -7.917 13.857 1.217 1.00 91.44 223 ARG A C 1
ATOM 1753 O O . ARG A 1 223 ? -8.009 13.302 2.309 1.00 91.44 223 ARG A O 1
ATOM 1760 N N . ASP A 1 224 ? -8.183 15.146 1.024 1.00 94.12 224 ASP A N 1
ATOM 1761 C CA . ASP A 1 224 ? -8.853 15.968 2.033 1.00 94.12 224 ASP A CA 1
ATOM 1762 C C . ASP A 1 224 ? -10.180 15.320 2.459 1.00 94.12 224 ASP A C 1
ATOM 1764 O O . ASP A 1 224 ? -10.928 14.801 1.626 1.00 94.12 224 ASP A O 1
ATOM 1768 N N . GLY A 1 225 ? -10.436 15.318 3.765 1.00 94.12 225 GLY A N 1
ATOM 1769 C CA . GLY A 1 225 ? -11.602 14.685 4.372 1.00 94.12 225 GLY A CA 1
ATOM 1770 C C . GLY A 1 225 ? -11.455 13.194 4.691 1.00 94.12 225 GLY A C 1
ATOM 1771 O O . GLY A 1 225 ? -12.316 12.668 5.398 1.00 94.12 225 GLY A O 1
ATOM 1772 N N . ASP A 1 226 ? -10.387 12.517 4.248 1.00 96.12 226 ASP A N 1
ATOM 1773 C CA . ASP A 1 226 ? -10.123 11.136 4.668 1.00 96.12 226 ASP A CA 1
ATOM 1774 C C . ASP A 1 226 ? -9.945 11.067 6.193 1.00 96.12 226 ASP A C 1
ATOM 1776 O O . ASP A 1 226 ? -9.358 11.946 6.824 1.00 96.12 226 ASP A O 1
ATOM 1780 N N . ILE A 1 227 ? -10.480 10.022 6.810 1.00 95.38 227 ILE A N 1
ATOM 1781 C CA . ILE A 1 227 ? -10.592 9.887 8.260 1.00 95.38 227 ILE A CA 1
ATOM 1782 C C . ILE A 1 227 ? -9.456 9.015 8.772 1.00 95.38 227 ILE A C 1
ATOM 1784 O O . ILE A 1 227 ? -9.165 7.958 8.218 1.00 95.38 227 ILE A O 1
ATOM 1788 N N . ILE A 1 228 ? -8.856 9.425 9.883 1.00 93.94 228 ILE A N 1
ATOM 1789 C CA . ILE A 1 228 ? -7.858 8.631 10.590 1.00 93.94 228 ILE A CA 1
ATOM 1790 C C . ILE A 1 228 ? -8.538 7.966 11.769 1.00 93.94 228 ILE A C 1
ATOM 1792 O O . ILE A 1 228 ? -9.060 8.640 12.662 1.00 93.94 228 ILE A O 1
ATOM 1796 N N . CYS A 1 229 ? -8.508 6.640 11.794 1.00 93.56 229 CYS A N 1
ATOM 1797 C CA . CYS A 1 229 ? -9.040 5.861 12.895 1.00 93.56 229 CYS A CA 1
ATOM 1798 C C . CYS A 1 229 ? -8.000 4.894 13.452 1.00 93.56 229 CYS A C 1
ATOM 1800 O O . CYS A 1 229 ? -7.066 4.475 12.770 1.00 93.56 229 CYS A O 1
ATOM 1802 N N . LEU A 1 230 ? -8.197 4.501 14.703 1.00 93.31 230 LEU A N 1
ATOM 1803 C CA . LEU A 1 230 ? -7.489 3.387 15.311 1.00 93.31 230 LEU A CA 1
ATOM 1804 C C . LEU A 1 230 ? -8.496 2.293 15.641 1.00 93.31 230 LEU A C 1
ATOM 1806 O O . LEU A 1 230 ? -9.485 2.550 16.329 1.00 93.31 230 LEU A O 1
ATOM 1810 N N . LEU A 1 231 ? -8.237 1.089 15.141 1.00 93.94 231 LEU A N 1
ATOM 1811 C CA . LEU A 1 231 ? -9.051 -0.087 15.429 1.00 93.94 231 LEU A CA 1
ATOM 1812 C C . LEU A 1 231 ? -8.585 -0.755 16.719 1.00 93.94 231 LEU A C 1
ATOM 1814 O O . LEU A 1 231 ? -7.410 -0.692 17.080 1.00 93.94 231 LEU A O 1
ATOM 1818 N N . GLN A 1 232 ? -9.517 -1.403 17.406 1.00 92.62 232 GLN A N 1
ATOM 1819 C CA . GLN A 1 232 ? -9.235 -2.155 18.615 1.00 92.62 232 GLN A CA 1
ATOM 1820 C C . GLN A 1 232 ? -8.190 -3.241 18.325 1.00 92.62 232 GLN A C 1
ATOM 1822 O O . GLN A 1 232 ? -8.284 -3.965 17.335 1.00 92.62 232 GLN A O 1
ATOM 1827 N N . GLY A 1 233 ? -7.167 -3.305 19.181 1.00 90.25 233 GLY A N 1
ATOM 1828 C CA . GLY A 1 233 ? -6.059 -4.252 19.064 1.00 90.25 233 GLY A CA 1
ATOM 1829 C C . GLY A 1 233 ? -5.031 -3.919 17.975 1.00 90.25 233 GLY A C 1
ATOM 1830 O O . GLY A 1 233 ? -4.007 -4.597 17.907 1.00 90.25 233 GLY A O 1
ATOM 1831 N N . ALA A 1 234 ? -5.256 -2.887 17.153 1.00 91.06 234 ALA A N 1
ATOM 1832 C CA . ALA A 1 234 ? -4.292 -2.450 16.149 1.00 91.06 234 ALA A CA 1
ATOM 1833 C C . ALA A 1 234 ? -3.220 -1.538 16.757 1.00 91.06 234 ALA A C 1
ATOM 1835 O O . ALA A 1 234 ? -3.492 -0.695 17.612 1.00 91.06 234 ALA A O 1
ATOM 1836 N N . SER A 1 235 ? -1.980 -1.684 16.290 1.00 88.19 235 SER A N 1
ATOM 1837 C CA . SER A 1 235 ? -0.844 -0.856 16.728 1.00 88.19 235 SER A CA 1
ATOM 1838 C C . SER A 1 235 ? -0.643 0.400 15.872 1.00 88.19 235 SER A C 1
ATOM 1840 O O . SER A 1 235 ? -0.017 1.372 16.312 1.00 88.19 235 SER A O 1
ATOM 1842 N N . LYS A 1 236 ? -1.189 0.394 14.652 1.00 90.50 236 LYS A N 1
ATOM 1843 C CA . LYS A 1 236 ? -1.057 1.459 13.655 1.00 90.50 236 LYS A CA 1
ATOM 1844 C C . LYS A 1 236 ? -2.434 2.023 13.269 1.00 90.50 236 LYS A C 1
ATOM 1846 O O . LYS A 1 236 ? -3.416 1.277 13.267 1.00 90.50 236 LYS A O 1
ATOM 1851 N N . PRO A 1 237 ? -2.526 3.322 12.937 1.00 92.31 237 PRO A N 1
ATOM 1852 C CA . PRO A 1 237 ? -3.757 3.923 12.449 1.00 92.31 237 PRO A CA 1
ATOM 1853 C C . PRO A 1 237 ? -4.124 3.396 11.063 1.00 92.31 237 PRO A C 1
ATOM 1855 O O . PRO A 1 237 ? -3.268 3.000 10.281 1.00 92.31 237 PRO A O 1
ATOM 1858 N N . THR A 1 238 ? -5.408 3.436 10.738 1.00 94.88 238 THR A N 1
ATOM 1859 C CA . THR A 1 238 ? -5.935 3.161 9.397 1.00 94.88 238 THR A CA 1
ATOM 1860 C C . THR A 1 238 ? -6.537 4.447 8.845 1.00 94.88 238 THR A C 1
ATOM 1862 O O . THR A 1 238 ? -7.204 5.180 9.579 1.00 94.88 238 THR A O 1
ATOM 1865 N N . ILE A 1 239 ? -6.290 4.729 7.565 1.00 95.81 239 ILE A N 1
ATOM 1866 C CA . ILE A 1 239 ? -6.914 5.855 6.865 1.00 95.81 239 ILE A CA 1
ATOM 1867 C C . ILE A 1 239 ? -8.085 5.308 6.059 1.00 95.81 239 ILE A C 1
ATOM 1869 O O . ILE A 1 239 ? -7.918 4.389 5.251 1.00 95.81 239 ILE A O 1
ATOM 1873 N N . ILE A 1 240 ? -9.268 5.860 6.300 1.00 96.12 240 ILE A N 1
ATOM 1874 C CA . ILE A 1 240 ? -10.528 5.389 5.733 1.00 96.12 240 ILE A CA 1
ATOM 1875 C C . ILE A 1 240 ? -11.300 6.535 5.082 1.00 96.12 240 ILE A C 1
ATOM 1877 O O . ILE A 1 240 ? -11.178 7.690 5.482 1.00 96.12 240 ILE A O 1
ATOM 1881 N N . ARG A 1 241 ? -12.144 6.211 4.106 1.00 95.81 241 ARG A N 1
ATOM 1882 C CA . ARG A 1 241 ? -13.050 7.159 3.452 1.00 95.81 241 ARG A CA 1
ATOM 1883 C C . ARG A 1 241 ? -14.484 6.677 3.582 1.00 95.81 241 ARG A C 1
ATOM 1885 O O . ARG A 1 241 ? -14.747 5.498 3.372 1.00 95.81 241 ARG A O 1
ATOM 1892 N N . LEU A 1 242 ? -15.402 7.576 3.927 1.00 93.00 242 LEU A N 1
ATOM 1893 C CA . LEU A 1 242 ? -16.832 7.270 3.928 1.00 93.00 242 LEU A CA 1
ATOM 1894 C C . LEU A 1 242 ? -17.316 7.067 2.485 1.00 93.00 242 LEU A C 1
ATOM 1896 O O . LEU A 1 242 ? -17.104 7.938 1.643 1.00 93.00 242 LEU A O 1
ATOM 1900 N N . SER A 1 243 ? -17.972 5.942 2.224 1.00 89.38 243 SER A N 1
ATOM 1901 C CA . SER A 1 243 ? -18.557 5.580 0.935 1.00 89.38 243 SER A CA 1
ATOM 1902 C C . SER A 1 243 ? -19.985 5.106 1.177 1.00 89.38 243 SER A C 1
ATOM 1904 O O . SER A 1 243 ? -20.184 4.045 1.757 1.00 89.38 243 SER A O 1
ATOM 1906 N N . GLU A 1 244 ? -20.965 5.928 0.797 1.00 85.94 244 GLU A N 1
ATOM 1907 C CA . GLU A 1 244 ? -22.397 5.708 1.058 1.00 85.94 244 GLU A CA 1
ATOM 1908 C C . GLU A 1 244 ? -22.701 5.388 2.539 1.00 85.94 244 GLU A C 1
ATOM 1910 O O . GLU A 1 244 ? -22.858 6.313 3.340 1.00 85.94 244 GLU A O 1
ATOM 1915 N N . ASP A 1 245 ? -22.763 4.107 2.911 1.00 86.81 245 ASP A N 1
ATOM 1916 C CA . ASP A 1 245 ? -23.087 3.590 4.245 1.00 86.81 245 ASP A CA 1
ATOM 1917 C C . ASP A 1 245 ? -21.956 2.783 4.924 1.00 86.81 245 ASP A C 1
ATOM 1919 O O . ASP A 1 245 ? -22.124 2.315 6.053 1.00 86.81 245 ASP A O 1
ATOM 1923 N N . TYR A 1 246 ? -20.784 2.657 4.295 1.00 89.50 246 TYR A N 1
ATOM 1924 C CA . TYR A 1 246 ? -19.611 1.974 4.850 1.00 89.50 246 TYR A CA 1
ATOM 1925 C C . TYR A 1 246 ? -18.332 2.804 4.699 1.00 89.50 246 TYR A C 1
ATOM 1927 O O . TYR A 1 246 ? -18.319 3.893 4.127 1.00 89.50 246 TYR A O 1
ATOM 1935 N N . PHE A 1 247 ? -17.218 2.305 5.237 1.00 95.19 247 PHE A N 1
ATOM 1936 C CA . PHE A 1 247 ? -15.916 2.949 5.079 1.00 95.19 247 PHE A CA 1
ATOM 1937 C C . PHE A 1 247 ? -14.991 2.118 4.196 1.00 95.19 247 PHE A C 1
ATOM 1939 O O . PHE A 1 247 ? -14.763 0.942 4.456 1.00 95.19 247 PHE A O 1
ATOM 1946 N N . VAL A 1 248 ? -14.397 2.726 3.177 1.00 95.31 248 VAL A N 1
ATOM 1947 C CA . VAL A 1 248 ? -13.346 2.102 2.369 1.00 95.31 248 VAL A CA 1
ATOM 1948 C C . VAL A 1 248 ? -11.998 2.337 3.037 1.00 95.31 248 VAL A C 1
ATOM 1950 O O . VAL A 1 248 ? -11.684 3.463 3.420 1.00 95.31 248 VAL A O 1
ATOM 1953 N N . ILE A 1 249 ? -11.172 1.298 3.140 1.00 95.50 249 ILE A N 1
ATOM 1954 C CA . ILE A 1 249 ? -9.775 1.452 3.560 1.00 95.50 249 ILE A CA 1
ATOM 1955 C C . ILE A 1 249 ? -8.976 2.052 2.403 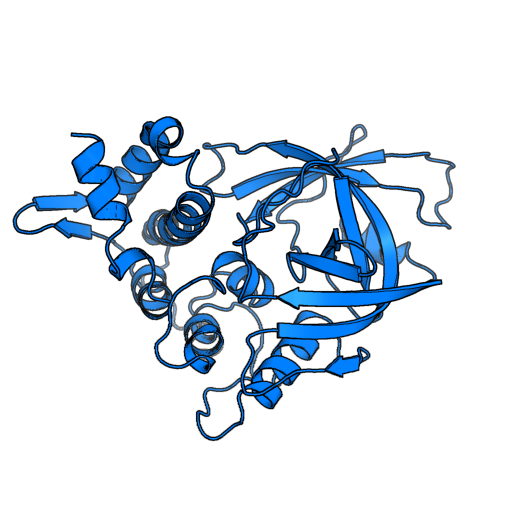1.00 95.50 249 ILE A C 1
ATOM 1957 O O . ILE A 1 249 ? -8.919 1.484 1.307 1.00 95.50 249 ILE A O 1
ATOM 1961 N N . ILE A 1 250 ? -8.369 3.207 2.673 1.00 93.75 250 ILE A N 1
ATOM 1962 C CA . ILE A 1 250 ? -7.452 3.903 1.768 1.00 93.75 250 ILE A CA 1
ATOM 1963 C C . ILE A 1 250 ? -6.013 3.483 2.053 1.00 93.75 250 ILE A C 1
ATOM 1965 O O . ILE A 1 250 ? -5.291 3.207 1.105 1.00 93.75 250 ILE A O 1
ATOM 1969 N N . MET A 1 251 ? -5.637 3.392 3.334 1.00 92.94 251 MET A N 1
ATOM 1970 C CA . MET A 1 251 ? -4.326 2.911 3.774 1.00 92.94 251 MET A CA 1
ATOM 1971 C C . MET A 1 251 ? -4.460 2.035 5.015 1.00 92.94 251 MET A C 1
ATOM 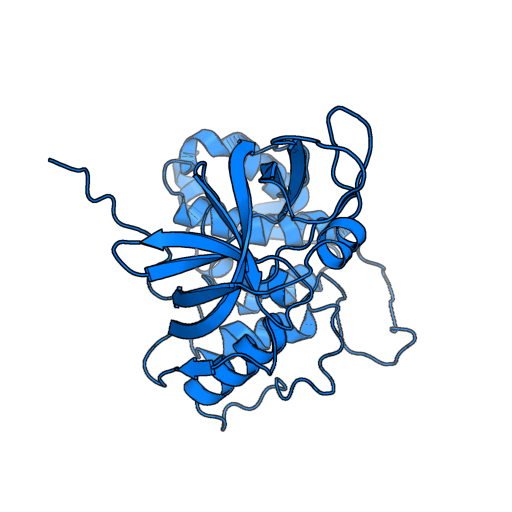1973 O O . MET A 1 251 ? -5.034 2.457 6.026 1.00 92.94 251 MET A O 1
ATOM 1977 N N . ILE A 1 252 ? -3.912 0.822 4.937 1.00 91.31 252 ILE A N 1
ATOM 1978 C CA . ILE A 1 252 ? -3.930 -0.155 6.027 1.00 91.31 252 ILE A CA 1
ATOM 1979 C C . ILE A 1 252 ? -2.673 0.002 6.892 1.00 91.31 252 ILE A C 1
ATOM 1981 O O . ILE A 1 252 ? -1.554 -0.168 6.421 1.00 91.31 252 ILE A O 1
ATOM 1985 N N . GLY A 1 253 ? -2.848 0.356 8.167 1.00 83.81 253 GLY A N 1
ATOM 1986 C CA . GLY A 1 253 ? -1.729 0.462 9.109 1.00 83.81 253 GLY A CA 1
ATOM 1987 C C . GLY A 1 253 ? -0.675 1.512 8.724 1.00 83.81 253 GLY A C 1
ATOM 1988 O O . GLY A 1 253 ? 0.499 1.177 8.571 1.00 83.81 253 GLY A O 1
ATOM 1989 N N . ALA A 1 254 ? -1.082 2.777 8.606 1.00 85.50 254 ALA A N 1
ATOM 1990 C CA . ALA A 1 254 ? -0.224 3.904 8.250 1.00 85.50 254 ALA A CA 1
ATOM 1991 C C . ALA A 1 254 ? 0.947 4.074 9.238 1.00 85.50 254 ALA A C 1
ATOM 1993 O O . ALA A 1 254 ? 0.749 4.344 10.423 1.00 85.50 254 ALA A O 1
ATOM 1994 N N . THR A 1 255 ? 2.184 3.951 8.760 1.00 78.19 255 THR A N 1
ATOM 1995 C CA . THR A 1 255 ? 3.378 4.204 9.577 1.00 78.19 255 THR A CA 1
ATOM 1996 C C . THR A 1 255 ? 3.824 5.653 9.409 1.00 78.19 255 THR A C 1
ATOM 1998 O O . THR A 1 255 ? 4.187 6.074 8.314 1.00 78.19 255 THR A O 1
ATOM 2001 N N . THR A 1 256 ? 3.865 6.421 10.497 1.00 68.44 256 THR A N 1
ATOM 2002 C CA . THR A 1 256 ? 4.505 7.742 10.475 1.00 68.44 256 THR A CA 1
ATOM 2003 C C . THR A 1 256 ? 6.019 7.579 10.586 1.00 68.44 256 THR A C 1
ATOM 2005 O O . THR A 1 256 ? 6.510 7.088 11.602 1.00 68.44 256 THR A O 1
ATOM 2008 N N . LEU A 1 257 ? 6.748 7.984 9.543 1.00 58.44 257 LEU A N 1
ATOM 2009 C CA . LEU A 1 257 ? 8.206 7.823 9.425 1.00 58.44 257 LEU A CA 1
ATOM 2010 C C . LEU A 1 257 ? 9.015 8.755 10.347 1.00 58.44 257 LEU A C 1
ATOM 2012 O O . LEU A 1 257 ? 10.189 8.501 10.603 1.00 58.44 257 LEU A O 1
ATOM 2016 N N . GLU A 1 258 ? 8.391 9.817 10.855 1.00 62.66 258 GLU A N 1
ATOM 2017 C CA . GLU A 1 258 ? 9.008 10.817 11.727 1.00 62.66 258 GLU A CA 1
ATOM 2018 C C . GLU A 1 258 ? 8.089 11.154 12.905 1.00 62.66 258 GLU A C 1
ATOM 2020 O O . GLU A 1 258 ? 6.880 10.894 12.873 1.00 62.66 258 GLU A O 1
ATOM 2025 N N . ASP A 1 259 ? 8.664 11.769 13.943 1.00 64.31 259 ASP A N 1
ATOM 2026 C CA . ASP A 1 259 ? 7.865 12.412 14.981 1.00 64.31 259 ASP A CA 1
ATOM 2027 C C . ASP A 1 259 ? 6.946 13.458 14.324 1.00 64.31 259 ASP A C 1
ATOM 2029 O O . ASP A 1 259 ? 7.370 14.261 13.490 1.00 64.31 259 ASP A O 1
ATOM 2033 N N . MET A 1 260 ? 5.674 13.457 14.712 1.00 69.06 260 MET A N 1
ATOM 2034 C CA . MET A 1 260 ? 4.651 14.318 14.130 1.00 69.06 260 MET A CA 1
ATOM 2035 C C . MET A 1 260 ? 4.968 15.771 14.455 1.00 69.06 260 MET A C 1
ATOM 2037 O O . MET A 1 260 ? 4.942 16.162 15.627 1.00 69.06 260 MET A O 1
ATOM 2041 N N . LYS A 1 261 ? 5.244 16.575 13.428 1.00 65.56 261 LYS A N 1
ATOM 2042 C CA . LYS A 1 261 ? 5.448 18.017 13.591 1.00 65.56 261 LYS A CA 1
ATOM 2043 C C . LYS A 1 261 ? 4.118 18.665 13.942 1.00 65.56 261 LYS A C 1
ATOM 2045 O O . LYS A 1 261 ? 3.163 18.555 13.178 1.00 65.56 261 LYS A O 1
ATOM 2050 N N . THR A 1 262 ? 4.070 19.344 15.079 1.00 65.44 262 THR A N 1
ATOM 2051 C CA . THR A 1 262 ? 2.933 20.151 15.531 1.00 65.44 262 THR A CA 1
ATOM 2052 C C . THR A 1 262 ? 3.340 21.620 15.592 1.00 65.44 262 THR A C 1
ATOM 2054 O O . THR A 1 262 ? 4.527 21.949 15.630 1.00 65.44 262 THR A O 1
ATOM 2057 N N . GLY A 1 263 ? 2.366 22.531 15.668 1.00 60.62 263 GLY A N 1
ATOM 2058 C CA . GLY A 1 263 ? 2.647 23.965 15.837 1.00 60.62 263 GLY A CA 1
ATOM 2059 C C . GLY A 1 263 ? 3.454 24.315 17.101 1.00 60.62 263 GLY A C 1
ATOM 2060 O O . GLY A 1 263 ? 4.003 25.409 17.186 1.00 60.62 263 GLY A O 1
ATOM 2061 N N . SER A 1 264 ? 3.552 23.395 18.070 1.00 60.56 264 SER A N 1
ATOM 2062 C CA . SER A 1 264 ? 4.267 23.555 19.344 1.00 60.56 264 SER A CA 1
ATOM 2063 C C . SER A 1 264 ? 5.512 22.666 19.492 1.00 60.56 264 SER A C 1
ATOM 2065 O O . SER A 1 264 ? 6.152 22.703 20.545 1.00 60.56 264 SER A O 1
ATOM 2067 N N . GLY A 1 265 ? 5.881 21.872 18.476 1.00 68.25 265 GLY A N 1
ATOM 2068 C CA . GLY A 1 265 ? 7.055 20.995 18.515 1.00 68.25 265 GLY A CA 1
ATOM 2069 C C . GLY A 1 265 ? 6.848 19.653 17.811 1.00 68.25 265 GLY A C 1
ATOM 2070 O O . GLY A 1 265 ? 6.416 19.605 16.664 1.00 68.25 265 GLY A O 1
ATOM 2071 N N . TYR A 1 266 ? 7.199 18.559 18.492 1.00 67.06 266 TYR A N 1
ATOM 2072 C CA . TYR A 1 266 ? 7.138 17.194 17.962 1.00 67.06 266 TYR A CA 1
ATOM 2073 C C . TYR A 1 266 ? 6.359 16.272 18.909 1.00 67.06 266 TYR A C 1
ATOM 2075 O O . TYR A 1 266 ? 6.606 16.255 20.120 1.00 67.06 266 TYR A O 1
ATOM 2083 N N . THR A 1 267 ? 5.436 15.479 18.362 1.00 72.00 267 THR A N 1
ATOM 2084 C CA . THR A 1 267 ? 4.635 14.493 19.106 1.00 72.00 267 THR A CA 1
ATOM 2085 C C . THR A 1 267 ? 4.827 13.093 18.532 1.00 72.00 267 THR A C 1
ATOM 2087 O O . THR A 1 267 ? 4.857 12.897 17.324 1.00 72.00 267 THR A O 1
ATOM 2090 N N . LYS A 1 268 ? 4.944 12.088 19.404 1.00 76.75 268 LYS A N 1
ATOM 2091 C CA . LYS A 1 268 ? 5.108 10.688 18.990 1.00 76.75 268 LYS A CA 1
ATOM 2092 C C . LYS A 1 268 ? 3.764 9.992 18.864 1.00 76.75 268 LYS A C 1
ATOM 2094 O O . LYS A 1 268 ? 2.913 10.164 19.736 1.00 76.75 268 LYS A O 1
ATOM 2099 N N . TRP A 1 269 ? 3.630 9.109 17.873 1.00 80.25 269 TRP A N 1
ATOM 2100 C CA . TRP A 1 269 ? 2.459 8.237 17.731 1.00 80.25 269 TRP A CA 1
ATOM 2101 C C . TRP A 1 269 ? 2.149 7.443 19.004 1.00 80.25 269 TRP A C 1
ATOM 2103 O O . TRP A 1 269 ? 0.995 7.320 19.398 1.00 80.25 269 TRP A O 1
ATOM 2113 N N . SER A 1 270 ? 3.178 6.978 19.714 1.00 78.88 270 SER A N 1
ATOM 2114 C CA . SER A 1 270 ? 3.007 6.250 20.974 1.00 78.88 270 SER A CA 1
ATOM 2115 C C . SER A 1 270 ? 2.255 7.043 22.046 1.00 78.88 270 SER A C 1
ATOM 2117 O O . SER A 1 270 ? 1.521 6.445 22.826 1.00 78.88 270 SER A O 1
ATOM 2119 N N . LYS A 1 271 ? 2.382 8.378 22.074 1.00 78.38 271 LYS A N 1
ATOM 2120 C CA . LYS A 1 271 ? 1.609 9.230 22.991 1.00 78.38 271 LYS A CA 1
ATOM 2121 C C . LYS A 1 271 ? 0.136 9.282 22.592 1.00 78.38 271 LYS A C 1
ATOM 2123 O O . LYS A 1 271 ? -0.727 9.185 23.456 1.00 78.38 271 LYS A O 1
ATOM 2128 N N . VAL A 1 272 ? -0.139 9.380 21.289 1.00 77.94 272 VAL A N 1
ATOM 2129 C CA . VAL A 1 272 ? -1.505 9.327 20.747 1.00 77.94 272 VAL A CA 1
ATOM 2130 C C . VAL A 1 272 ? -2.143 7.985 21.110 1.00 77.94 272 VAL A C 1
ATOM 2132 O O . VAL A 1 272 ? -3.221 7.962 21.695 1.00 77.94 272 VAL A O 1
ATOM 2135 N N . LEU A 1 273 ? -1.432 6.877 20.887 1.00 80.19 273 LEU A N 1
ATOM 2136 C CA . LEU A 1 273 ? -1.893 5.531 21.229 1.00 80.19 273 LEU A CA 1
ATOM 2137 C C . LEU A 1 273 ? -2.210 5.381 22.728 1.00 80.19 273 LEU A C 1
ATOM 2139 O O . LEU A 1 273 ? -3.264 4.864 23.079 1.00 80.19 273 LEU A O 1
ATOM 2143 N N . GLN A 1 274 ? -1.338 5.881 23.610 1.00 80.19 274 GLN A N 1
ATOM 2144 C CA . GLN A 1 274 ? -1.545 5.849 25.067 1.00 80.19 274 GLN A CA 1
ATOM 2145 C C . GLN A 1 274 ? -2.735 6.694 25.537 1.00 80.19 274 GLN A C 1
ATOM 2147 O O . GLN A 1 274 ? -3.295 6.419 26.595 1.00 80.19 274 GLN A O 1
ATOM 2152 N N . SER A 1 275 ? -3.112 7.726 24.779 1.00 75.56 275 SER A N 1
ATOM 2153 C CA . SER A 1 275 ? -4.255 8.574 25.122 1.00 75.56 275 SER A CA 1
ATOM 2154 C C . SER A 1 275 ? -5.603 7.934 24.782 1.00 75.56 275 SER A C 1
ATOM 2156 O O . SER A 1 275 ? -6.622 8.334 25.337 1.00 75.56 275 SER A O 1
ATOM 2158 N N . VAL A 1 276 ? -5.636 6.920 23.909 1.00 81.00 276 VAL A N 1
ATOM 2159 C CA . VAL A 1 276 ? -6.876 6.225 23.548 1.00 81.00 276 VAL A CA 1
ATOM 2160 C C . VAL A 1 276 ? -7.310 5.320 24.700 1.00 81.00 276 VAL A C 1
ATOM 2162 O O . VAL A 1 276 ? -6.776 4.233 24.899 1.00 81.00 276 VAL A O 1
ATOM 2165 N N . GLN A 1 277 ? -8.306 5.773 25.463 1.00 75.44 277 GLN A N 1
ATOM 2166 C CA . GLN A 1 277 ? -8.808 5.049 26.638 1.00 75.44 277 GLN A CA 1
ATOM 2167 C C . GLN A 1 277 ? -9.927 4.052 26.317 1.00 75.44 277 GLN A C 1
ATOM 2169 O O . GLN A 1 277 ? -10.147 3.106 27.069 1.00 75.44 277 GLN A O 1
ATOM 2174 N N . SER A 1 278 ? -10.679 4.273 25.235 1.00 82.12 278 SER A N 1
ATOM 2175 C CA . SER A 1 278 ? -11.814 3.421 24.874 1.00 82.12 278 SER A CA 1
ATOM 2176 C C . SER A 1 278 ? -12.075 3.408 23.369 1.00 82.12 278 SER A C 1
ATOM 2178 O O . SER A 1 278 ? -11.896 4.413 22.680 1.00 82.12 278 SER A O 1
ATOM 2180 N N . PHE A 1 279 ? -12.535 2.258 22.876 1.00 86.44 279 PHE A N 1
ATOM 2181 C CA . PHE A 1 279 ? -12.992 2.060 21.503 1.00 86.44 279 PHE A CA 1
ATOM 2182 C C . PHE A 1 279 ? -14.521 2.070 21.497 1.00 86.44 279 PHE A C 1
ATOM 2184 O O . PHE A 1 279 ? -15.166 1.110 21.922 1.00 86.44 279 PHE A O 1
ATOM 2191 N N . THR A 1 280 ? -15.102 3.199 21.098 1.00 83.88 280 THR A N 1
ATOM 2192 C CA . THR A 1 280 ? -16.524 3.509 21.327 1.00 83.88 280 THR A CA 1
ATOM 2193 C C . THR A 1 280 ? -17.404 3.342 20.098 1.00 83.88 280 THR A C 1
ATOM 2195 O O . THR A 1 280 ? -18.625 3.389 20.226 1.00 83.88 280 THR A O 1
ATOM 2198 N N . ARG A 1 281 ? -16.813 3.172 18.912 1.00 89.25 281 ARG A N 1
ATOM 2199 C CA . ARG A 1 281 ? -17.544 3.107 17.644 1.00 89.25 281 ARG A CA 1
ATOM 2200 C C . ARG A 1 281 ? -17.374 1.748 17.000 1.00 89.25 281 ARG A C 1
ATOM 2202 O O . ARG A 1 281 ? -16.254 1.252 16.924 1.00 89.25 281 ARG A O 1
ATOM 2209 N N . ASP A 1 282 ? -18.466 1.198 16.493 1.00 93.88 282 ASP A N 1
ATOM 2210 C CA . ASP A 1 282 ? -18.426 0.048 15.601 1.00 93.88 282 ASP A CA 1
ATOM 2211 C C . ASP A 1 282 ? -18.143 0.528 14.173 1.00 93.88 282 ASP A C 1
ATOM 2213 O O . ASP A 1 282 ? -18.743 1.493 13.694 1.00 93.88 282 ASP A O 1
ATOM 2217 N N . PHE A 1 283 ? -17.208 -0.137 13.504 1.00 93.62 283 PHE A N 1
ATOM 2218 C CA . PHE A 1 283 ? -16.830 0.124 12.124 1.00 93.62 283 PHE A CA 1
ATOM 2219 C C . PHE A 1 283 ? -17.173 -1.073 11.248 1.00 93.62 283 PHE A C 1
ATOM 2221 O O . PHE A 1 283 ? -16.894 -2.218 11.607 1.00 93.62 283 PHE A O 1
ATOM 2228 N N . ILE A 1 284 ? -17.710 -0.773 10.065 1.00 95.62 284 ILE A N 1
ATOM 2229 C CA . ILE A 1 284 ? -17.752 -1.683 8.924 1.00 95.62 284 ILE A CA 1
ATOM 2230 C C . ILE A 1 284 ? -16.810 -1.092 7.881 1.00 95.62 284 ILE A C 1
ATOM 2232 O O . ILE A 1 284 ? -17.093 -0.043 7.297 1.00 95.62 284 ILE A O 1
ATOM 2236 N N . LEU A 1 285 ? -15.660 -1.736 7.712 1.00 96.56 285 LEU A N 1
ATOM 2237 C CA . LEU A 1 285 ? -14.639 -1.330 6.760 1.00 96.56 285 LEU A CA 1
ATOM 2238 C C . LEU A 1 285 ? -14.598 -2.304 5.588 1.00 96.56 285 LEU A C 1
ATOM 2240 O O . LEU A 1 285 ? -14.744 -3.511 5.767 1.00 96.56 285 LEU A O 1
ATOM 2244 N N . VAL A 1 286 ? -14.328 -1.786 4.400 1.00 96.44 286 VAL A N 1
ATOM 2245 C CA . VAL A 1 286 ? -14.150 -2.567 3.182 1.00 96.44 286 VAL A CA 1
ATOM 2246 C C . VAL A 1 286 ? -12.752 -2.305 2.645 1.00 96.44 286 VAL A C 1
ATOM 2248 O O . VAL A 1 286 ? -12.410 -1.184 2.256 1.00 96.44 286 VAL A O 1
ATOM 2251 N N . TRP A 1 287 ? -11.930 -3.349 2.618 1.00 95.62 287 TRP A N 1
ATOM 2252 C CA . TRP A 1 287 ? -10.640 -3.330 1.945 1.00 95.62 287 TRP A CA 1
ATOM 2253 C C . TRP A 1 287 ? -10.795 -3.935 0.553 1.00 95.62 287 TRP A C 1
ATOM 2255 O O . TRP A 1 287 ? -10.760 -5.149 0.386 1.00 95.62 287 TRP A O 1
ATOM 2265 N N . ASP A 1 288 ? -11.043 -3.068 -0.425 1.00 92.56 288 ASP A N 1
ATOM 2266 C CA . ASP A 1 288 ? -11.329 -3.440 -1.815 1.00 92.56 288 ASP A CA 1
ATOM 2267 C C . ASP A 1 288 ? -10.106 -3.203 -2.711 1.00 92.56 288 ASP A C 1
ATOM 2269 O O . ASP A 1 288 ? -9.644 -2.062 -2.828 1.00 92.56 288 ASP A O 1
ATOM 2273 N N . TRP A 1 289 ? -9.583 -4.258 -3.338 1.00 90.69 289 TRP A N 1
ATOM 2274 C CA . TRP A 1 289 ? -8.484 -4.172 -4.307 1.00 90.69 289 TRP A CA 1
ATOM 2275 C C . TRP A 1 289 ? -8.943 -4.218 -5.769 1.00 90.69 289 TRP A C 1
ATOM 2277 O O . TRP A 1 289 ? -8.147 -3.910 -6.657 1.00 90.69 289 TRP A O 1
ATOM 2287 N N . GLU A 1 290 ? -10.199 -4.573 -6.034 1.00 84.69 290 GLU A N 1
ATOM 2288 C CA . GLU A 1 290 ? -10.761 -4.683 -7.383 1.00 84.69 290 GLU A CA 1
ATOM 2289 C C . GLU A 1 290 ? -11.096 -3.313 -7.966 1.00 84.69 290 GLU A C 1
ATOM 2291 O O . GLU A 1 290 ? -10.939 -3.084 -9.167 1.00 84.69 290 GLU A O 1
ATOM 2296 N N . ASN A 1 291 ? -11.525 -2.387 -7.104 1.00 65.88 291 ASN A N 1
ATOM 2297 C CA . ASN A 1 291 ? -11.919 -1.039 -7.484 1.00 65.88 291 ASN A CA 1
ATOM 2298 C C . ASN A 1 291 ? -11.021 0.016 -6.808 1.00 65.88 291 ASN A C 1
ATOM 2300 O O . ASN A 1 291 ? -11.423 0.708 -5.868 1.00 65.88 291 ASN A O 1
ATOM 2304 N N . PRO A 1 292 ? -9.781 0.217 -7.294 1.00 54.09 292 PRO A N 1
ATOM 2305 C CA . PRO A 1 292 ? -8.946 1.331 -6.842 1.00 54.09 292 PRO A CA 1
ATOM 2306 C C . PRO A 1 292 ? -9.520 2.709 -7.232 1.00 54.09 292 PRO A C 1
ATOM 2308 O O . PRO A 1 292 ? -9.011 3.738 -6.790 1.00 54.09 292 PRO A O 1
ATOM 2311 N N . LEU A 1 293 ? -10.582 2.746 -8.046 1.00 51.19 293 LEU A N 1
ATOM 2312 C CA . LEU A 1 293 ? -11.206 3.952 -8.575 1.00 51.19 293 LEU A CA 1
ATOM 2313 C C . LEU A 1 293 ? -12.646 4.088 -8.066 1.00 51.19 293 LEU A C 1
ATOM 2315 O O . LEU A 1 293 ? -13.560 3.444 -8.574 1.00 51.19 293 LEU A O 1
ATOM 2319 N N . GLU A 1 294 ? -12.880 5.024 -7.149 1.00 49.25 294 GLU A N 1
ATOM 2320 C CA . GLU A 1 294 ? -14.209 5.624 -7.020 1.00 49.25 294 GLU A CA 1
ATOM 2321 C C . GLU A 1 294 ? -14.489 6.398 -8.317 1.00 49.25 294 GLU A C 1
ATOM 2323 O O . GLU A 1 294 ? -13.899 7.452 -8.581 1.00 49.25 294 GLU A O 1
ATOM 2328 N N . LYS A 1 295 ? -15.361 5.852 -9.172 1.00 34.34 295 LYS A N 1
ATOM 2329 C CA . LYS A 1 295 ? -15.990 6.634 -10.238 1.00 34.34 295 LYS A CA 1
ATOM 2330 C C . LYS A 1 295 ? -16.789 7.742 -9.559 1.00 34.34 295 LYS A C 1
ATOM 2332 O O . LYS A 1 295 ? -17.717 7.460 -8.813 1.00 34.34 295 LYS A O 1
ATOM 2337 N N . TRP A 1 296 ? -16.415 8.986 -9.829 1.00 34.22 296 TRP A N 1
ATOM 2338 C CA . TRP A 1 296 ? -17.151 10.176 -9.422 1.00 34.22 296 TRP A CA 1
ATOM 2339 C C . TRP A 1 296 ? -18.636 10.029 -9.780 1.00 34.22 296 TRP A C 1
ATOM 2341 O O . TRP A 1 296 ? -18.988 10.066 -10.958 1.00 34.22 296 TRP A O 1
ATOM 2351 N N . GLN A 1 297 ? -19.506 9.887 -8.782 1.00 28.66 297 GLN A N 1
ATOM 2352 C CA . GLN A 1 297 ? -20.888 10.328 -8.918 1.00 28.66 297 GLN A CA 1
ATOM 2353 C C . GLN A 1 297 ? -20.932 11.754 -8.381 1.00 28.66 297 GLN A C 1
ATOM 2355 O O . GLN A 1 297 ? -20.828 11.992 -7.180 1.00 28.66 297 GLN A O 1
ATOM 2360 N N . SER A 1 298 ? -20.986 12.724 -9.290 1.00 25.75 298 SER A N 1
ATOM 2361 C CA . SER A 1 298 ? -21.330 14.096 -8.929 1.00 25.75 298 SER A CA 1
ATOM 2362 C C . SER A 1 298 ? -22.749 14.097 -8.347 1.00 25.75 298 SER A C 1
ATOM 2364 O O . SER A 1 298 ? -23.621 13.465 -8.949 1.00 25.75 298 SER A O 1
ATOM 2366 N N . PRO A 1 299 ? -23.021 14.791 -7.230 1.00 35.03 299 PRO A N 1
ATOM 2367 C CA . PRO A 1 299 ? -24.398 15.065 -6.851 1.00 35.03 299 PRO A CA 1
ATOM 2368 C C . PRO A 1 299 ? -25.002 15.979 -7.925 1.00 35.03 299 PRO A C 1
ATOM 2370 O O . PRO A 1 299 ? -24.437 17.032 -8.237 1.00 35.03 299 PRO A O 1
ATOM 2373 N N . GLY A 1 300 ? -26.078 15.502 -8.553 1.00 32.59 300 GLY A N 1
ATOM 2374 C CA . GLY A 1 300 ? -26.935 16.301 -9.431 1.00 32.59 300 GLY A CA 1
ATOM 2375 C C . GLY A 1 300 ? -27.810 17.277 -8.659 1.00 32.59 300 GLY A C 1
ATOM 2376 O O . GLY A 1 300 ? -27.909 17.139 -7.418 1.00 32.59 300 GLY A O 1
#